Protein AF-A0A975QP06-F1 (afdb_monomer_lite)

pLDDT: mean 85.16, std 15.33, range [39.03, 98.44]

Sequence (186 aa):
MIDRRSIKNKTYEVEKDLKNLDDSSILLNFKEVLTKIYPNLIKVIAHAYDSWDNISENLFNELVYNTFAWKYGIQIDFKNIVVYESSNPSVSHFHIQCFPKKKLSKIYKFNEEKQINFDDYKNVVLIFDCFMDGINYLSSGISVDKAKNVNFDMVHVSLVDIIKDKVLDNFFMHYQDVDYQFVAVD

Structure (mmCIF, N/CA/C/O backbone):
data_AF-A0A975QP06-F1
#
_entry.id   AF-A0A975QP06-F1
#
loop_
_atom_site.group_PDB
_atom_site.id
_atom_site.type_symbol
_atom_site.label_atom_id
_atom_site.label_alt_id
_atom_site.label_comp_id
_atom_site.label_asym_id
_atom_site.label_entity_id
_atom_site.label_seq_id
_atom_site.pdbx_PDB_ins_code
_atom_site.Cartn_x
_atom_site.Cartn_y
_atom_site.Cartn_z
_atom_site.occupancy
_atom_site.B_iso_or_equiv
_atom_site.auth_seq_id
_atom_site.auth_comp_id
_atom_site.auth_asym_id
_atom_site.auth_atom_id
_atom_site.pdbx_PDB_model_num
ATOM 1 N N . MET A 1 1 ? -30.312 23.943 -22.177 1.00 43.25 1 MET A N 1
ATOM 2 C CA . MET A 1 1 ? -30.060 22.597 -21.625 1.00 43.25 1 MET A CA 1
ATOM 3 C C . MET A 1 1 ? -29.481 22.798 -20.236 1.00 43.25 1 MET A C 1
ATOM 5 O O . MET A 1 1 ? -28.363 23.275 -20.130 1.00 43.25 1 MET A O 1
ATOM 9 N N . ILE A 1 2 ? -30.288 22.609 -19.192 1.00 39.03 2 ILE A N 1
ATOM 10 C CA . ILE A 1 2 ? -29.835 22.777 -17.805 1.00 39.03 2 ILE A CA 1
ATOM 11 C C . ILE A 1 2 ? -29.043 21.516 -17.454 1.00 39.03 2 ILE A C 1
ATOM 13 O O . ILE A 1 2 ? -29.611 20.424 -17.479 1.00 39.03 2 ILE A O 1
ATOM 17 N N . ASP A 1 3 ? -27.741 21.669 -17.210 1.00 45.06 3 ASP A N 1
ATOM 18 C CA . ASP A 1 3 ? -26.859 20.595 -16.754 1.00 45.06 3 ASP A CA 1
ATOM 19 C C . ASP A 1 3 ? -27.373 20.086 -15.400 1.00 45.06 3 ASP A C 1
ATOM 21 O O . ASP A 1 3 ? -27.392 20.809 -14.405 1.00 45.06 3 ASP A O 1
ATOM 25 N N . ARG A 1 4 ? -27.871 18.846 -15.401 1.00 42.19 4 ARG A N 1
ATOM 26 C CA . ARG A 1 4 ? -28.343 18.123 -14.218 1.00 42.19 4 ARG A CA 1
ATOM 27 C C . ARG A 1 4 ? -27.243 17.254 -13.612 1.00 42.19 4 ARG A C 1
ATOM 29 O O . ARG A 1 4 ? -27.551 16.239 -12.992 1.00 42.19 4 ARG A O 1
ATOM 36 N N . ARG A 1 5 ? -25.973 17.655 -13.695 1.00 55.41 5 ARG A N 1
ATOM 37 C CA . ARG A 1 5 ? -24.986 17.289 -12.671 1.00 55.41 5 ARG A CA 1
ATOM 38 C C . ARG A 1 5 ? -25.359 18.016 -11.387 1.00 55.41 5 ARG A C 1
ATOM 40 O O . ARG A 1 5 ? -24.700 18.948 -10.942 1.00 55.41 5 ARG A O 1
ATOM 47 N N . SER A 1 6 ? -26.500 17.598 -10.842 1.00 45.81 6 SER A N 1
ATOM 48 C CA . SER A 1 6 ? -26.911 17.821 -9.476 1.00 45.81 6 SER A CA 1
ATOM 49 C C . SER A 1 6 ? -25.675 17.604 -8.635 1.00 45.81 6 SER A C 1
ATOM 51 O O . SER A 1 6 ? -25.152 16.490 -8.579 1.00 45.81 6 SER A O 1
ATOM 53 N N . ILE A 1 7 ? -25.199 18.701 -8.060 1.00 49.75 7 ILE A N 1
ATOM 54 C CA . ILE A 1 7 ? -24.304 18.723 -6.922 1.00 49.75 7 ILE A CA 1
ATOM 55 C C . ILE A 1 7 ? -24.952 17.764 -5.924 1.00 49.75 7 ILE A C 1
ATOM 57 O O . ILE A 1 7 ? -25.909 18.122 -5.239 1.00 49.75 7 ILE A O 1
ATOM 61 N N . LYS A 1 8 ? -24.536 16.491 -5.949 1.00 43.94 8 LYS A N 1
ATOM 62 C CA . LYS A 1 8 ? -24.884 15.548 -4.900 1.00 43.94 8 LYS A CA 1
ATOM 63 C C . LYS A 1 8 ? -24.276 16.192 -3.668 1.00 43.94 8 LYS A C 1
ATOM 65 O O . LYS A 1 8 ? -23.056 16.339 -3.597 1.00 43.94 8 LYS A O 1
ATOM 70 N N . ASN A 1 9 ? -25.122 16.645 -2.747 1.00 42.56 9 ASN A N 1
ATOM 71 C CA . ASN A 1 9 ? -24.695 16.880 -1.376 1.00 42.56 9 ASN A CA 1
ATOM 72 C C . ASN A 1 9 ? -23.868 15.643 -0.993 1.00 42.56 9 ASN A C 1
ATOM 74 O O . ASN A 1 9 ? -24.388 14.534 -1.097 1.00 42.56 9 ASN A O 1
ATOM 78 N N . LYS A 1 10 ? -22.563 15.826 -0.735 1.00 51.78 10 LYS A N 1
ATOM 79 C CA . LYS A 1 10 ? -21.533 14.769 -0.672 1.00 51.78 10 LYS A CA 1
ATOM 80 C C . LYS A 1 10 ? -21.676 13.869 0.565 1.00 51.78 10 LYS A C 1
ATOM 82 O O . LYS A 1 10 ? -20.735 13.655 1.312 1.00 51.78 10 LYS A O 1
ATOM 87 N N . THR A 1 11 ? -22.851 13.315 0.794 1.00 50.47 11 THR A N 1
ATOM 88 C CA . THR A 1 11 ? -22.967 12.016 1.444 1.00 50.47 11 THR A CA 1
ATOM 89 C C . THR A 1 11 ? -22.700 10.985 0.358 1.00 50.47 11 THR A C 1
ATOM 91 O O . THR A 1 11 ? -23.520 10.816 -0.547 1.00 50.47 11 THR A O 1
ATOM 94 N N . TYR A 1 12 ? -21.516 10.372 0.388 1.00 59.53 12 TYR A N 1
ATOM 95 C CA . TYR A 1 12 ? -21.205 9.220 -0.452 1.00 59.53 12 TYR A CA 1
ATOM 96 C C . TYR A 1 12 ? -22.188 8.109 -0.062 1.00 59.53 12 TYR A C 1
ATOM 98 O O . TYR A 1 12 ? -22.112 7.547 1.026 1.00 59.53 12 TYR A O 1
ATOM 106 N N . GLU A 1 13 ? -23.193 7.855 -0.899 1.00 64.12 13 GLU A N 1
ATOM 107 C CA . GLU A 1 13 ? -24.064 6.696 -0.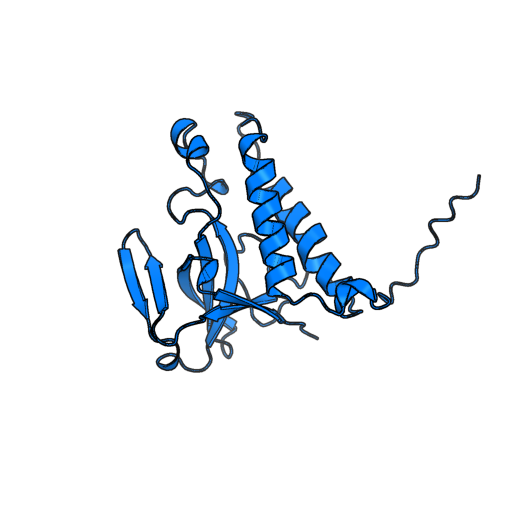712 1.00 64.12 13 GLU A CA 1
ATOM 108 C C . GLU A 1 13 ? -23.251 5.441 -1.018 1.00 64.12 13 GLU A C 1
ATOM 110 O O . GLU A 1 13 ? -22.597 5.383 -2.059 1.00 64.12 13 GLU A O 1
ATOM 115 N N . VAL A 1 14 ? -23.302 4.448 -0.125 1.00 75.81 14 VAL A N 1
ATOM 116 C CA . VAL A 1 14 ? -22.576 3.188 -0.316 1.00 75.81 14 VAL A CA 1
ATOM 117 C C . VAL A 1 14 ? -23.012 2.536 -1.624 1.00 75.81 14 VAL A C 1
ATOM 119 O O . VAL A 1 14 ? -24.174 2.140 -1.779 1.00 75.81 14 VAL A O 1
ATOM 122 N N . GLU A 1 15 ? -22.073 2.394 -2.556 1.00 77.25 15 GLU A N 1
ATOM 123 C CA . GLU A 1 15 ? -22.324 1.704 -3.814 1.00 77.25 15 GLU A CA 1
ATOM 124 C C . GLU A 1 15 ? -22.423 0.197 -3.553 1.00 77.25 15 GLU A C 1
ATOM 126 O O . GLU A 1 15 ? -21.494 -0.444 -3.057 1.00 77.25 15 GLU A O 1
ATOM 131 N N . LYS A 1 16 ? -23.593 -0.383 -3.850 1.00 75.19 16 LYS A N 1
ATOM 132 C CA . LYS A 1 16 ? -23.917 -1.772 -3.482 1.00 75.19 16 LYS A CA 1
ATOM 133 C C . LYS A 1 16 ? -22.947 -2.788 -4.082 1.00 75.19 16 LYS A C 1
ATOM 135 O O . LYS A 1 16 ? -22.660 -3.788 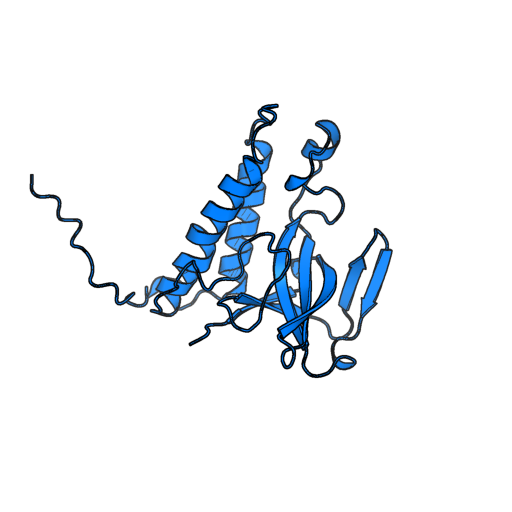-3.426 1.00 75.19 16 LYS A O 1
ATOM 140 N N . ASP A 1 17 ? -22.439 -2.508 -5.277 1.00 81.25 17 ASP A N 1
ATOM 141 C CA . ASP A 1 17 ? -21.530 -3.397 -5.998 1.00 81.25 17 ASP A CA 1
ATOM 142 C C . ASP A 1 17 ? -20.119 -3.389 -5.384 1.00 81.25 17 ASP A C 1
ATOM 144 O O . ASP A 1 17 ? -19.443 -4.416 -5.381 1.00 81.25 17 ASP A O 1
ATOM 148 N N . LEU A 1 18 ? -19.708 -2.277 -4.758 1.00 86.31 18 LEU A N 1
ATOM 149 C CA . LEU A 1 18 ? -18.410 -2.157 -4.084 1.00 86.31 18 LEU A CA 1
ATOM 150 C C . LEU A 1 18 ? -18.383 -2.818 -2.704 1.00 86.31 18 LEU A C 1
ATOM 152 O O . LEU A 1 18 ? -17.317 -3.189 -2.215 1.00 86.31 18 LEU A O 1
ATOM 156 N N . LYS A 1 19 ? -19.547 -2.999 -2.068 1.00 82.00 19 LYS A N 1
ATOM 157 C CA . LYS A 1 19 ? -19.649 -3.527 -0.698 1.00 82.00 19 LYS A CA 1
ATOM 158 C C . LYS A 1 19 ? -19.009 -4.911 -0.531 1.00 82.00 19 LYS A C 1
ATOM 160 O O . LYS A 1 19 ? -18.533 -5.232 0.555 1.00 82.00 19 LYS A O 1
ATOM 165 N N . ASN A 1 20 ? -19.017 -5.720 -1.589 1.00 85.75 20 ASN A N 1
ATOM 166 C CA . ASN A 1 20 ? -18.509 -7.093 -1.563 1.00 85.75 20 ASN A CA 1
ATOM 167 C C . ASN A 1 20 ? -17.055 -7.222 -2.040 1.00 85.75 20 ASN A C 1
ATOM 169 O O . ASN A 1 20 ? -16.500 -8.314 -1.954 1.00 85.75 20 ASN A O 1
ATOM 173 N N . LEU A 1 21 ? -16.447 -6.148 -2.552 1.00 92.44 21 LEU A N 1
ATOM 174 C CA . LEU A 1 21 ? -15.034 -6.155 -2.924 1.00 92.44 21 LEU A CA 1
ATOM 175 C C . LEU A 1 21 ? -14.188 -6.027 -1.664 1.00 92.44 21 LEU A C 1
ATOM 177 O O . LEU A 1 21 ? -14.439 -5.146 -0.845 1.00 92.44 21 LEU A O 1
ATOM 181 N N . ASP A 1 22 ? -13.177 -6.868 -1.495 1.00 94.94 22 ASP A N 1
ATOM 182 C CA . ASP A 1 22 ? -12.179 -6.672 -0.448 1.00 94.94 22 ASP A CA 1
ATOM 183 C C . ASP A 1 22 ? -11.210 -5.531 -0.819 1.00 94.94 22 ASP A C 1
ATOM 185 O O . ASP A 1 22 ? -11.060 -5.165 -1.988 1.00 94.94 22 ASP A O 1
ATOM 189 N N . ASP A 1 23 ? -10.570 -4.934 0.187 1.00 97.75 23 ASP A N 1
ATOM 190 C CA . ASP A 1 23 ? -9.672 -3.789 -0.022 1.00 97.75 23 ASP A CA 1
ATOM 191 C C . ASP A 1 23 ? -8.423 -4.159 -0.827 1.00 97.75 23 ASP A C 1
ATOM 193 O O . ASP A 1 23 ? -7.912 -3.334 -1.587 1.00 97.75 23 ASP A O 1
ATOM 197 N N . SER A 1 24 ? -7.968 -5.412 -0.716 1.00 98.06 24 SER A N 1
ATOM 198 C CA . SER A 1 24 ? -6.827 -5.897 -1.490 1.00 98.06 24 SER A CA 1
ATOM 199 C C . SER A 1 24 ? -7.169 -5.940 -2.971 1.00 98.06 24 SER A C 1
ATOM 201 O O . SER A 1 24 ? -6.388 -5.458 -3.780 1.00 98.06 24 SER A O 1
ATOM 203 N N . SER A 1 25 ? -8.353 -6.427 -3.341 1.00 97.12 25 SER A N 1
ATOM 204 C CA . SER A 1 25 ? -8.822 -6.439 -4.729 1.00 97.12 25 SER A CA 1
ATOM 205 C C . SER A 1 25 ? -8.893 -5.039 -5.341 1.00 97.12 25 SER A C 1
ATOM 207 O O . SER A 1 25 ? -8.523 -4.870 -6.503 1.00 97.12 25 SER A O 1
ATOM 209 N N . ILE A 1 26 ? -9.311 -4.023 -4.576 1.00 97.12 26 ILE A N 1
ATOM 210 C CA . ILE A 1 26 ? -9.326 -2.624 -5.041 1.00 97.12 26 ILE A CA 1
ATOM 211 C C . ILE A 1 26 ? -7.899 -2.150 -5.339 1.00 97.12 26 ILE A C 1
ATOM 213 O O . ILE A 1 26 ? -7.616 -1.651 -6.429 1.00 97.12 26 ILE A O 1
ATOM 217 N N . LEU A 1 27 ? -6.974 -2.361 -4.402 1.00 97.69 27 LEU A N 1
ATOM 218 C CA . LEU A 1 27 ? -5.591 -1.926 -4.569 1.00 97.69 27 LEU A CA 1
ATOM 219 C C . LEU A 1 27 ? -4.852 -2.705 -5.674 1.00 97.69 27 LEU A C 1
ATOM 221 O O . LEU A 1 27 ? -4.091 -2.132 -6.455 1.00 97.69 27 LEU A O 1
ATOM 225 N N . LEU A 1 28 ? -5.096 -4.010 -5.784 1.00 97.56 28 LEU A N 1
ATOM 226 C CA . LEU A 1 28 ? -4.507 -4.861 -6.818 1.00 97.56 28 LEU A CA 1
ATOM 227 C C . LEU A 1 28 ? -5.074 -4.556 -8.208 1.00 97.56 28 LEU A C 1
ATOM 229 O O . LEU A 1 28 ? -4.343 -4.662 -9.192 1.00 97.56 28 LEU A O 1
ATOM 233 N N . ASN A 1 29 ? -6.326 -4.100 -8.309 1.00 96.88 29 ASN A N 1
ATOM 234 C CA . ASN A 1 29 ? -6.856 -3.587 -9.569 1.00 96.88 29 ASN A CA 1
ATOM 235 C C . ASN A 1 29 ? -6.051 -2.373 -10.057 1.00 96.88 29 ASN A C 1
ATOM 237 O O . ASN A 1 29 ? -5.662 -2.325 -11.225 1.00 96.88 29 ASN A O 1
ATOM 241 N N . PHE A 1 30 ? -5.719 -1.442 -9.160 1.00 96.88 30 PHE A N 1
ATOM 242 C CA . PHE A 1 30 ? -4.843 -0.319 -9.489 1.00 96.88 30 PHE A CA 1
ATOM 243 C C . PHE A 1 30 ? -3.454 -0.788 -9.967 1.00 96.88 30 PHE A C 1
ATOM 245 O O . PHE A 1 30 ? -2.981 -0.320 -11.003 1.00 96.88 30 PHE A O 1
ATOM 252 N N . LYS A 1 31 ? -2.841 -1.788 -9.314 1.00 96.12 31 LYS A N 1
ATOM 253 C CA . LYS A 1 31 ? -1.578 -2.411 -9.773 1.00 96.12 31 LYS A CA 1
ATOM 254 C C . LYS A 1 31 ? -1.675 -2.968 -11.193 1.00 96.12 31 LYS A C 1
ATOM 256 O O . LYS A 1 31 ? -0.760 -2.794 -12.005 1.00 96.12 31 LYS A O 1
ATOM 261 N N . GLU A 1 32 ? -2.773 -3.650 -11.518 1.00 95.62 32 GLU A N 1
ATOM 262 C CA . GLU A 1 32 ? -3.012 -4.149 -12.875 1.00 95.62 32 GLU A CA 1
ATOM 263 C C . GLU A 1 32 ? -3.148 -3.015 -13.892 1.00 95.62 32 GLU A C 1
ATOM 265 O O . GLU A 1 32 ? -2.626 -3.130 -15.004 1.00 95.62 32 GLU A O 1
ATOM 270 N N . VAL A 1 33 ? -3.833 -1.928 -13.528 1.00 93.88 33 VAL A N 1
ATOM 271 C CA . VAL A 1 33 ? -3.952 -0.738 -14.377 1.00 93.88 33 VAL A CA 1
ATOM 272 C C . VAL A 1 33 ? -2.575 -0.128 -14.621 1.00 93.88 33 VAL A C 1
ATOM 274 O O . VAL A 1 33 ? -2.220 0.044 -15.786 1.00 93.88 33 VAL A O 1
ATOM 277 N N . LEU A 1 34 ? -1.764 0.096 -13.579 1.00 90.81 34 LEU A N 1
ATOM 278 C CA . LEU A 1 34 ? -0.385 0.585 -13.721 1.00 90.81 34 LEU A CA 1
ATOM 279 C C . LEU A 1 34 ? 0.432 -0.294 -14.677 1.00 90.81 34 LEU A C 1
ATOM 281 O O . LEU A 1 34 ? 1.052 0.202 -15.616 1.00 90.81 34 LEU A O 1
ATOM 285 N N . THR A 1 35 ? 0.359 -1.614 -14.498 1.00 90.75 35 THR A N 1
ATOM 286 C CA . THR A 1 35 ? 1.071 -2.585 -15.343 1.00 90.75 35 THR A CA 1
ATOM 287 C C . THR A 1 35 ? 0.638 -2.505 -16.813 1.00 90.75 35 THR A C 1
ATOM 289 O O . THR A 1 35 ? 1.463 -2.660 -17.710 1.00 90.75 35 THR A O 1
ATOM 292 N N . LYS A 1 36 ? -0.649 -2.249 -17.085 1.00 90.12 36 LYS A N 1
ATOM 293 C CA . LYS A 1 36 ? -1.197 -2.151 -18.450 1.00 90.12 36 LYS A CA 1
ATOM 294 C C . LYS A 1 36 ? -0.880 -0.815 -19.123 1.00 90.12 36 LYS A C 1
ATOM 296 O O . LYS A 1 36 ? -0.623 -0.788 -20.328 1.00 90.12 36 LYS A O 1
ATOM 301 N N . ILE A 1 37 ? -0.919 0.291 -18.381 1.00 86.81 37 ILE A N 1
ATOM 302 C CA . ILE A 1 37 ? -0.673 1.621 -18.954 1.00 86.81 37 ILE A CA 1
ATOM 303 C C . ILE A 1 37 ? 0.815 1.871 -19.173 1.00 86.81 37 ILE A C 1
ATOM 305 O O . ILE A 1 37 ? 1.175 2.458 -20.189 1.00 86.81 37 ILE A O 1
ATOM 309 N N . TYR A 1 38 ? 1.673 1.403 -18.262 1.00 84.25 38 TYR A N 1
ATOM 310 C CA . TYR A 1 38 ? 3.081 1.787 -18.218 1.00 84.25 38 TYR A CA 1
ATOM 311 C C . TYR A 1 38 ? 3.846 1.512 -19.526 1.00 84.25 38 TYR A C 1
ATOM 313 O O . TYR A 1 38 ? 4.508 2.429 -20.011 1.00 84.25 38 TYR A O 1
ATOM 321 N N . PRO A 1 39 ? 3.696 0.349 -20.198 1.00 80.56 39 PRO A N 1
ATOM 322 C CA . PRO A 1 39 ? 4.343 0.104 -21.491 1.00 80.56 39 PRO A CA 1
ATOM 323 C C . PRO A 1 39 ? 3.959 1.100 -22.598 1.00 80.56 39 PRO A C 1
ATOM 325 O O . PRO A 1 39 ? 4.702 1.261 -23.564 1.00 80.56 39 PRO A O 1
ATOM 328 N N . ASN A 1 40 ? 2.798 1.750 -22.474 1.00 77.31 40 ASN A N 1
ATOM 329 C CA . ASN A 1 40 ? 2.267 2.713 -23.440 1.00 77.31 40 ASN A CA 1
ATOM 330 C C . ASN A 1 40 ? 2.567 4.169 -23.063 1.00 77.31 40 ASN A C 1
ATOM 332 O O . ASN A 1 40 ? 2.314 5.073 -23.863 1.00 77.31 40 ASN A O 1
ATOM 336 N N . LEU A 1 41 ? 3.108 4.413 -21.868 1.00 70.94 41 LEU A N 1
ATOM 337 C CA . LEU A 1 41 ? 3.613 5.722 -21.486 1.00 70.94 41 LEU A CA 1
ATOM 338 C C . LEU A 1 41 ? 4.918 5.942 -22.257 1.00 70.94 41 LEU A C 1
ATOM 340 O O . LEU A 1 41 ? 6.006 5.573 -21.818 1.00 70.94 41 LEU A O 1
ATOM 344 N N . ILE A 1 42 ? 4.798 6.498 -23.469 1.00 56.94 42 ILE A N 1
ATOM 345 C CA . ILE A 1 42 ? 5.946 6.940 -24.262 1.00 56.94 42 ILE A CA 1
ATOM 346 C C . ILE A 1 42 ? 6.748 7.863 -23.356 1.00 56.94 42 ILE A C 1
ATOM 348 O O . ILE A 1 42 ? 6.249 8.914 -22.958 1.00 56.94 42 ILE A O 1
ATOM 352 N N . LYS A 1 43 ? 7.979 7.465 -23.024 1.00 56.47 43 LYS A N 1
ATOM 353 C CA . LYS A 1 43 ? 8.891 8.292 -22.241 1.00 56.47 43 LYS A CA 1
ATOM 354 C C . LYS A 1 43 ? 9.156 9.577 -23.016 1.00 56.47 43 LYS A C 1
ATOM 356 O O . LYS A 1 43 ? 10.052 9.632 -23.860 1.00 56.47 43 LYS A O 1
ATOM 361 N N . VAL A 1 44 ? 8.369 10.612 -22.752 1.00 51.31 44 VAL A N 1
ATOM 362 C CA . VAL A 1 44 ? 8.683 11.956 -23.207 1.00 51.31 44 VAL A CA 1
ATOM 363 C C . VAL A 1 44 ? 9.927 12.338 -22.421 1.00 51.31 44 VAL A C 1
ATOM 365 O O . VAL A 1 44 ? 9.872 12.518 -21.209 1.00 51.31 44 VAL A O 1
ATOM 368 N N . ILE A 1 45 ? 11.077 12.401 -23.095 1.00 53.28 45 ILE A N 1
ATOM 369 C CA . ILE A 1 45 ? 12.312 12.960 -22.533 1.00 53.28 45 ILE A CA 1
ATOM 370 C C . ILE A 1 45 ? 12.121 14.483 -22.466 1.00 53.28 45 ILE A C 1
ATOM 372 O O . ILE A 1 45 ? 12.773 15.250 -23.165 1.00 53.28 45 ILE A O 1
ATOM 376 N N . ALA A 1 46 ? 11.141 14.928 -21.689 1.00 45.25 46 ALA A N 1
ATOM 377 C CA . ALA A 1 46 ? 11.008 16.305 -21.280 1.00 45.25 46 ALA A CA 1
ATOM 378 C C . ALA A 1 46 ? 11.562 16.348 -19.864 1.00 45.25 46 ALA A C 1
ATOM 380 O O . ALA A 1 46 ? 11.079 15.639 -18.991 1.00 45.25 46 ALA A O 1
ATOM 381 N N . HIS A 1 47 ? 12.593 17.157 -19.644 1.00 46.56 47 HIS A N 1
ATOM 382 C CA . HIS A 1 47 ? 13.191 17.447 -18.337 1.00 46.56 47 HIS A CA 1
ATOM 383 C C . HIS A 1 47 ? 12.227 18.213 -17.399 1.00 46.56 47 HIS A C 1
ATOM 385 O O . HIS A 1 47 ? 12.633 19.132 -16.694 1.00 46.56 47 HIS A O 1
ATOM 391 N N . ALA A 1 48 ? 10.937 17.894 -17.448 1.00 39.19 48 ALA A N 1
ATOM 392 C CA . ALA A 1 48 ? 9.873 18.458 -16.643 1.00 39.19 48 ALA A CA 1
ATOM 393 C C . ALA A 1 48 ? 9.408 17.396 -15.638 1.00 39.19 48 ALA A C 1
ATOM 395 O O . ALA A 1 48 ? 9.557 16.207 -15.911 1.00 39.19 48 ALA A O 1
ATOM 396 N N . TYR A 1 49 ? 8.891 17.856 -14.493 1.00 48.53 49 TYR A N 1
ATOM 397 C CA . TYR A 1 49 ? 8.281 17.071 -13.410 1.00 48.53 49 TYR A CA 1
ATOM 398 C C . TYR A 1 49 ? 7.701 15.736 -13.874 1.00 48.53 49 TYR A C 1
ATOM 400 O O . TYR A 1 49 ? 6.998 15.701 -14.890 1.00 48.53 49 TYR A O 1
ATOM 408 N N . ASP A 1 50 ? 8.017 14.666 -13.139 1.00 63.62 50 ASP A N 1
ATOM 409 C CA . ASP A 1 50 ? 7.797 13.307 -13.607 1.00 63.62 50 ASP A CA 1
ATOM 410 C C . ASP A 1 50 ? 6.329 13.112 -14.007 1.00 63.62 50 ASP A C 1
ATOM 412 O O . ASP A 1 50 ? 5.392 13.192 -13.210 1.00 63.62 50 ASP A O 1
ATOM 416 N N . SER A 1 51 ? 6.112 12.949 -15.313 1.00 71.38 51 SER A N 1
ATOM 417 C CA . SER A 1 51 ? 4.777 12.704 -15.855 1.00 71.38 51 SER A CA 1
ATOM 418 C C . SER A 1 51 ? 4.223 11.385 -15.324 1.00 71.38 51 SER A C 1
ATOM 420 O O . SER A 1 51 ? 3.007 11.219 -15.303 1.00 71.38 51 SER A O 1
ATOM 422 N N . TRP A 1 52 ? 5.099 10.480 -14.871 1.00 78.19 52 TRP A N 1
ATOM 423 C CA . TRP A 1 52 ? 4.711 9.314 -14.101 1.00 78.19 52 TRP A CA 1
ATOM 424 C C . TRP A 1 52 ? 4.000 9.710 -12.811 1.00 78.19 52 TRP A C 1
ATOM 426 O O . TRP A 1 52 ? 2.840 9.341 -12.687 1.00 78.19 52 TRP A O 1
ATOM 436 N N . ASP A 1 53 ? 4.629 10.493 -11.928 1.00 78.94 53 ASP A N 1
ATOM 437 C CA . ASP A 1 53 ? 4.073 10.878 -10.619 1.00 78.94 53 ASP A CA 1
ATOM 438 C C . ASP A 1 53 ? 2.670 11.471 -10.765 1.00 78.94 53 ASP A C 1
ATOM 440 O O . ASP A 1 53 ? 1.717 11.035 -10.126 1.00 78.94 53 ASP A O 1
ATOM 444 N N . ASN A 1 54 ? 2.501 12.399 -11.713 1.00 81.19 54 ASN A N 1
ATOM 445 C CA . ASN A 1 54 ? 1.194 13.001 -11.971 1.00 81.19 54 ASN A CA 1
ATOM 446 C C . ASN A 1 54 ? 0.149 11.974 -12.435 1.00 81.19 54 ASN A C 1
ATOM 448 O O . ASN A 1 54 ? -1.026 12.089 -12.095 1.00 81.19 54 ASN A O 1
ATOM 452 N N . ILE A 1 55 ? 0.529 11.002 -13.265 1.00 85.81 55 ILE A N 1
ATOM 453 C CA . ILE A 1 55 ? -0.400 9.987 -13.774 1.00 85.81 55 ILE A CA 1
ATOM 454 C C . ILE A 1 55 ? -0.709 8.956 -12.686 1.00 85.81 55 ILE A C 1
ATOM 456 O O . ILE A 1 55 ? -1.877 8.630 -12.479 1.00 85.81 55 ILE A O 1
ATOM 460 N N . SER A 1 56 ? 0.312 8.447 -12.000 1.00 87.88 56 SER A N 1
ATOM 461 C CA . SER A 1 56 ? 0.192 7.406 -10.983 1.00 87.88 56 SER A CA 1
ATOM 462 C C . SER A 1 56 ? -0.581 7.908 -9.766 1.00 87.88 56 SER A C 1
ATOM 464 O O . SER A 1 56 ? -1.520 7.234 -9.347 1.00 87.88 56 SER A O 1
ATOM 466 N N . GLU A 1 57 ? -0.292 9.114 -9.272 1.00 90.38 57 GLU A N 1
ATOM 467 C CA . GLU A 1 57 ? -0.993 9.715 -8.134 1.00 90.38 57 GLU A CA 1
ATOM 468 C C . GLU A 1 57 ? -2.468 9.993 -8.460 1.00 90.38 57 GLU A C 1
ATOM 470 O O . GLU A 1 57 ? -3.359 9.630 -7.689 1.00 90.38 57 GLU A O 1
ATOM 475 N N . ASN A 1 58 ? -2.762 10.567 -9.634 1.00 90.56 58 ASN A N 1
ATOM 476 C CA . ASN A 1 58 ? -4.150 10.804 -10.046 1.00 90.56 58 ASN A CA 1
ATOM 477 C C . ASN A 1 58 ? -4.928 9.493 -10.198 1.00 90.56 58 ASN A C 1
ATOM 479 O O . ASN A 1 58 ? -6.063 9.389 -9.733 1.00 90.56 58 ASN A O 1
ATOM 483 N N . LEU A 1 59 ? -4.326 8.473 -10.816 1.00 93.38 59 LEU A N 1
ATOM 484 C CA . LEU A 1 59 ? -4.953 7.158 -10.928 1.00 93.38 59 LEU A CA 1
ATOM 485 C C . LEU A 1 59 ? -5.153 6.505 -9.562 1.00 93.38 59 LEU A C 1
ATOM 487 O O . LEU A 1 59 ? -6.172 5.853 -9.360 1.00 93.38 59 LEU A O 1
ATOM 491 N N . PHE A 1 60 ? -4.222 6.685 -8.627 1.00 95.88 60 PHE A N 1
ATOM 492 C CA . PHE A 1 60 ? -4.358 6.168 -7.272 1.00 95.88 60 PHE A CA 1
ATOM 493 C C . PHE A 1 60 ? -5.536 6.827 -6.548 1.00 95.88 60 PHE A C 1
ATOM 495 O O . PHE A 1 60 ? -6.403 6.136 -6.014 1.00 95.88 60 PHE A O 1
ATOM 502 N N . ASN A 1 61 ? -5.643 8.154 -6.609 1.00 94.38 61 ASN A N 1
ATOM 503 C CA . ASN A 1 61 ? -6.760 8.884 -6.010 1.00 94.38 61 ASN A CA 1
ATOM 504 C C . ASN A 1 61 ? -8.114 8.455 -6.598 1.00 94.38 61 ASN A C 1
ATOM 506 O O . ASN A 1 61 ? -9.065 8.220 -5.850 1.00 94.38 61 ASN A O 1
ATOM 510 N N . GLU A 1 62 ? -8.196 8.297 -7.920 1.00 93.19 62 GLU A N 1
ATOM 511 C CA . GLU A 1 62 ? -9.440 7.937 -8.607 1.00 93.19 62 GLU A CA 1
ATOM 512 C C . GLU A 1 62 ? -9.828 6.460 -8.458 1.00 93.19 62 GLU A C 1
ATOM 514 O O . GLU A 1 62 ? -11.001 6.150 -8.262 1.00 93.19 62 GLU A O 1
ATOM 519 N N . LEU A 1 63 ? -8.871 5.534 -8.539 1.00 95.38 63 LEU A N 1
ATOM 520 C CA . LEU A 1 63 ? -9.161 4.096 -8.527 1.00 95.38 63 LEU A CA 1
ATOM 521 C C . LEU A 1 63 ? -9.135 3.489 -7.126 1.00 95.38 63 LEU A C 1
ATOM 523 O O . LEU A 1 63 ? -9.763 2.452 -6.911 1.00 95.38 63 LEU A O 1
ATOM 527 N N . VAL A 1 64 ? -8.442 4.117 -6.174 1.00 96.88 64 VAL A N 1
ATOM 528 C CA . VAL A 1 64 ? -8.266 3.583 -4.820 1.00 96.88 64 VAL A CA 1
ATOM 529 C C . VAL A 1 64 ? -9.045 4.413 -3.807 1.00 96.88 64 VAL A C 1
ATOM 531 O O . VAL A 1 64 ? -10.044 3.927 -3.276 1.00 96.88 64 VAL A O 1
ATOM 534 N N . TYR A 1 65 ? -8.664 5.671 -3.566 1.00 95.94 65 TYR A N 1
ATOM 535 C CA . TYR A 1 65 ? -9.323 6.476 -2.529 1.00 95.94 65 TYR A CA 1
ATOM 536 C C . TYR A 1 65 ? -10.785 6.786 -2.853 1.00 95.94 65 TYR A C 1
ATOM 538 O O . TYR A 1 65 ? -11.643 6.578 -1.997 1.00 95.94 65 TYR A O 1
ATOM 546 N N . ASN A 1 66 ? -11.114 7.204 -4.077 1.00 93.69 66 ASN A N 1
ATOM 547 C CA . ASN A 1 66 ? -12.513 7.414 -4.461 1.00 93.69 66 ASN A CA 1
ATOM 548 C C . ASN A 1 66 ? -13.324 6.116 -4.348 1.00 93.69 66 ASN A C 1
ATOM 550 O O . ASN A 1 66 ? -14.434 6.137 -3.818 1.00 93.69 66 ASN A O 1
ATOM 554 N N . THR A 1 67 ? -12.765 4.974 -4.755 1.00 94.81 67 THR A N 1
ATOM 555 C CA . THR A 1 67 ? -13.421 3.669 -4.580 1.00 94.81 67 THR A CA 1
ATOM 556 C C . THR A 1 67 ? -13.671 3.358 -3.103 1.00 94.81 67 THR A C 1
ATOM 558 O O . THR A 1 67 ? -14.770 2.928 -2.757 1.00 94.81 67 THR A O 1
ATOM 561 N N . PHE A 1 68 ? -12.719 3.631 -2.205 1.00 95.38 68 PHE A N 1
ATOM 562 C CA . PHE A 1 68 ? -12.936 3.487 -0.761 1.00 95.38 68 PHE A CA 1
ATOM 563 C C . PHE A 1 68 ? -13.989 4.457 -0.220 1.00 95.38 68 PHE A C 1
ATOM 565 O O . PHE A 1 68 ? -14.841 4.041 0.565 1.00 95.38 68 PHE A O 1
ATOM 572 N N . ALA A 1 69 ? -13.996 5.712 -0.674 1.00 93.25 69 ALA A N 1
ATOM 573 C CA . ALA A 1 69 ? -15.013 6.694 -0.304 1.00 93.25 69 ALA A CA 1
ATOM 574 C C . ALA A 1 69 ? -16.426 6.192 -0.649 1.00 93.25 69 ALA A C 1
ATOM 576 O O . ALA A 1 69 ? -17.317 6.214 0.201 1.00 93.25 69 ALA A O 1
ATOM 577 N N . TRP A 1 70 ? -16.619 5.654 -1.859 1.00 92.12 70 TRP A N 1
ATOM 578 C CA . TRP A 1 70 ? -17.894 5.072 -2.296 1.00 92.12 70 TRP A CA 1
ATOM 579 C C . TRP A 1 70 ? -18.223 3.744 -1.614 1.00 92.12 70 TRP A C 1
ATOM 581 O O . TRP A 1 70 ? -19.380 3.503 -1.275 1.00 92.12 70 TRP A O 1
ATOM 591 N N . LYS A 1 71 ? -17.230 2.883 -1.380 1.00 92.88 71 LYS A N 1
ATOM 592 C CA . LYS A 1 71 ? -17.420 1.598 -0.697 1.00 92.88 71 LYS A CA 1
ATOM 593 C C . LYS A 1 71 ? -17.872 1.787 0.750 1.00 92.88 71 LYS A C 1
ATOM 595 O O . LYS A 1 71 ? -18.769 1.082 1.210 1.00 92.88 71 LYS A O 1
ATOM 600 N N . TYR A 1 72 ? -17.247 2.715 1.467 1.00 92.00 72 TYR A N 1
ATOM 601 C CA . TYR A 1 72 ? -17.483 2.927 2.896 1.00 92.00 72 TYR A CA 1
ATOM 602 C C . TYR A 1 72 ? -18.468 4.061 3.192 1.00 92.00 72 TYR A C 1
ATOM 604 O O . TYR A 1 72 ? -18.903 4.207 4.331 1.00 92.00 72 TYR A O 1
ATOM 612 N N . GLY A 1 73 ? -18.863 4.834 2.179 1.00 89.62 73 GLY A N 1
ATOM 613 C CA . GLY A 1 73 ? -19.773 5.965 2.337 1.00 89.62 73 GLY A CA 1
ATOM 614 C C . GLY A 1 73 ? -19.167 7.113 3.145 1.00 89.62 73 GLY A C 1
ATOM 615 O O . GLY A 1 73 ? -19.883 7.816 3.858 1.00 89.62 73 GLY A O 1
ATOM 616 N N . ILE A 1 74 ? -17.847 7.290 3.060 1.00 90.12 74 ILE A N 1
ATOM 617 C CA . ILE A 1 74 ? -17.100 8.305 3.809 1.00 90.12 74 ILE A CA 1
ATOM 618 C C . ILE A 1 74 ? -16.631 9.425 2.888 1.00 90.12 74 ILE A C 1
ATOM 620 O O . ILE A 1 74 ? -16.349 9.210 1.711 1.00 90.12 74 ILE A O 1
ATOM 624 N N . GLN A 1 75 ? -16.500 10.629 3.437 1.00 89.62 75 GLN A N 1
ATOM 625 C CA . GLN A 1 75 ? -15.844 11.720 2.737 1.00 89.62 75 GLN A CA 1
ATOM 626 C C . GLN A 1 75 ? -14.345 11.690 3.025 1.00 89.62 75 GLN A C 1
ATOM 628 O O . GLN A 1 75 ? -13.928 11.934 4.150 1.00 89.62 75 GLN A O 1
ATOM 633 N N . ILE A 1 76 ? -13.545 11.451 1.988 1.00 89.06 76 ILE A N 1
ATOM 634 C CA . ILE A 1 76 ? -12.089 11.571 2.067 1.00 89.06 76 ILE A CA 1
ATOM 635 C C . ILE A 1 76 ? -11.698 13.015 1.738 1.00 89.06 76 ILE A C 1
ATOM 637 O O . ILE A 1 76 ? -12.058 13.542 0.680 1.00 89.06 76 ILE A O 1
ATOM 641 N N . ASP A 1 77 ? -10.986 13.668 2.657 1.00 88.69 77 ASP A N 1
ATOM 642 C CA . ASP A 1 77 ? -10.259 14.904 2.366 1.00 88.69 77 ASP A CA 1
ATOM 643 C C . ASP A 1 77 ? -8.881 14.527 1.820 1.00 88.69 77 ASP A C 1
ATOM 645 O O . ASP A 1 77 ? -8.069 13.942 2.531 1.00 88.69 77 ASP A O 1
ATOM 649 N N . PHE A 1 78 ? -8.605 14.873 0.562 1.00 84.00 78 PHE A N 1
ATOM 650 C CA . PHE A 1 78 ? -7.322 14.594 -0.089 1.00 84.00 78 PHE A CA 1
ATOM 651 C C . PHE A 1 78 ? -6.137 15.354 0.529 1.00 84.00 78 PHE A C 1
ATOM 653 O O . PHE A 1 78 ? -4.992 15.076 0.196 1.00 84.00 78 PHE A O 1
ATOM 660 N N . LYS A 1 79 ? -6.376 16.301 1.443 1.00 88.00 79 LYS A N 1
ATOM 661 C CA . LYS A 1 79 ? -5.307 16.859 2.286 1.00 88.00 79 LYS A CA 1
ATOM 662 C C . LYS A 1 79 ? -4.910 15.931 3.426 1.00 88.00 79 LYS A C 1
ATOM 664 O O . LYS A 1 79 ? -3.819 16.086 3.962 1.00 88.00 79 LYS A O 1
ATOM 669 N N . ASN A 1 80 ? -5.789 14.995 3.777 1.00 91.00 80 ASN A N 1
ATOM 670 C CA . ASN A 1 80 ? -5.637 14.114 4.919 1.00 91.00 80 ASN A CA 1
ATOM 671 C C . ASN A 1 80 ? -5.330 12.659 4.517 1.00 91.00 80 ASN A C 1
ATOM 673 O O . ASN A 1 80 ? -5.635 11.750 5.279 1.00 91.00 80 ASN A O 1
ATOM 677 N N . ILE A 1 81 ? -4.752 12.412 3.339 1.00 94.94 81 ILE A N 1
ATOM 678 C CA . ILE A 1 81 ? -4.392 11.063 2.869 1.00 94.94 81 ILE A CA 1
ATOM 679 C C . ILE A 1 81 ? -2.878 10.839 2.898 1.00 94.94 81 ILE A C 1
ATOM 681 O O . ILE A 1 81 ? -2.092 11.773 2.750 1.00 94.94 81 ILE A O 1
ATOM 685 N N . VAL A 1 82 ? -2.462 9.579 3.003 1.00 95.94 82 VAL A N 1
ATOM 686 C CA . VAL A 1 82 ? -1.129 9.158 2.571 1.00 95.94 82 VAL A CA 1
ATOM 687 C C . VAL A 1 82 ? -1.138 9.090 1.046 1.00 95.94 82 VAL A C 1
ATOM 689 O O . VAL A 1 82 ? -1.818 8.250 0.454 1.00 95.94 82 VAL A O 1
ATOM 692 N N . VAL A 1 83 ? -0.421 10.011 0.408 1.00 93.31 83 VAL A N 1
ATOM 693 C CA . VAL A 1 83 ? -0.286 10.051 -1.053 1.00 93.31 83 VAL A CA 1
ATOM 694 C C . VAL A 1 83 ? 0.544 8.874 -1.571 1.00 93.31 83 VAL A C 1
ATOM 696 O O . VAL A 1 83 ? 1.321 8.277 -0.827 1.00 93.31 83 VAL A O 1
ATOM 699 N N . TYR A 1 84 ? 0.367 8.544 -2.848 1.00 93.19 84 TYR A N 1
ATOM 700 C CA . TYR A 1 84 ? 1.177 7.539 -3.534 1.00 93.19 84 TYR A CA 1
ATOM 701 C C . TYR A 1 84 ? 2.639 8.009 -3.626 1.00 93.19 84 TYR A C 1
ATOM 703 O O . TYR A 1 84 ? 2.868 9.165 -3.972 1.00 93.19 84 TYR A O 1
ATOM 711 N N . GLU A 1 85 ? 3.609 7.137 -3.327 1.00 90.19 85 GLU A N 1
ATOM 712 C CA . GLU A 1 85 ? 5.041 7.503 -3.234 1.00 90.19 85 GLU A CA 1
ATOM 713 C C . GLU A 1 85 ? 5.338 8.560 -2.135 1.00 90.19 85 GLU A C 1
ATOM 715 O O . GLU A 1 85 ? 6.230 9.405 -2.258 1.00 90.19 85 GLU A O 1
ATOM 720 N N . SER A 1 86 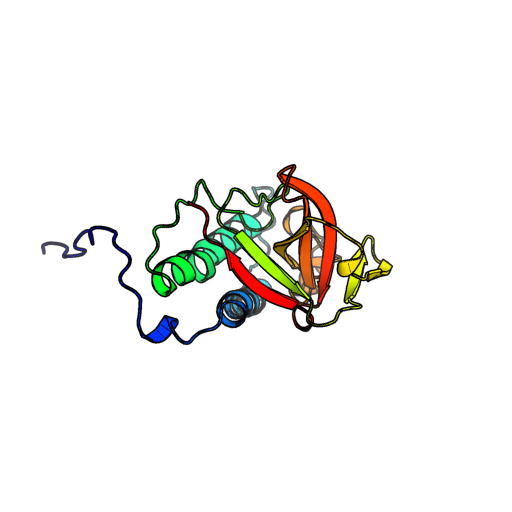? 4.598 8.517 -1.021 1.00 86.88 86 SER A N 1
ATOM 721 C CA . SER A 1 86 ? 4.824 9.365 0.149 1.00 86.88 86 SER A CA 1
ATOM 722 C C . SER A 1 86 ? 6.132 9.030 0.862 1.00 86.88 86 SER A C 1
ATOM 724 O O . SER A 1 86 ? 6.326 7.956 1.428 1.00 86.88 86 SER A O 1
ATOM 726 N N . SER A 1 87 ? 7.003 10.031 0.987 1.00 81.38 87 SER A N 1
ATOM 727 C CA . SER A 1 87 ? 8.247 9.905 1.752 1.00 81.38 87 SER A CA 1
ATOM 728 C C . SER A 1 87 ? 8.052 9.836 3.274 1.00 81.38 87 SER A C 1
ATOM 730 O O . SER A 1 87 ? 9.002 9.538 3.998 1.00 81.38 87 SER A O 1
ATOM 732 N N . ASN A 1 88 ? 6.870 10.196 3.782 1.00 89.38 88 ASN A N 1
ATOM 733 C CA . ASN A 1 88 ? 6.596 10.254 5.220 1.00 89.38 88 ASN A CA 1
ATOM 734 C C . ASN A 1 88 ? 5.125 9.909 5.519 1.00 89.38 88 ASN A C 1
ATOM 736 O O . ASN A 1 88 ? 4.355 10.793 5.907 1.00 89.38 88 ASN A O 1
ATOM 740 N N . PRO A 1 89 ? 4.714 8.647 5.302 1.00 94.44 89 PRO A N 1
ATOM 741 C CA . PRO A 1 89 ? 3.371 8.197 5.632 1.00 94.44 89 PRO A CA 1
ATOM 742 C C . PRO A 1 89 ? 3.115 8.301 7.137 1.00 94.44 89 PRO A C 1
ATOM 744 O O . PRO A 1 89 ? 4.026 8.149 7.952 1.00 94.44 89 PRO A O 1
ATOM 747 N N . SER A 1 90 ? 1.858 8.548 7.497 1.00 94.69 90 SER A N 1
ATOM 748 C CA . SER A 1 90 ? 1.442 8.803 8.874 1.00 94.69 90 SER A CA 1
ATOM 749 C C . SER A 1 90 ? 0.133 8.080 9.177 1.00 94.69 90 SER A C 1
ATOM 751 O O . SER A 1 90 ? -0.764 8.016 8.336 1.00 94.69 90 SER A O 1
ATOM 753 N N . VAL A 1 91 ? 0.026 7.547 10.395 1.00 95.19 91 VAL A N 1
ATOM 754 C CA . VAL A 1 91 ? -1.181 6.860 10.885 1.00 95.19 91 VAL A CA 1
ATOM 755 C C . VAL A 1 91 ? -2.319 7.826 11.211 1.00 95.19 91 VAL A C 1
ATOM 757 O O . VAL A 1 91 ? -3.454 7.390 11.372 1.00 95.19 91 VAL A O 1
ATOM 760 N N . SER A 1 92 ? -2.019 9.125 11.287 1.00 94.69 92 SER A N 1
ATOM 761 C CA . SER A 1 92 ? -2.989 10.205 11.509 1.00 94.69 92 SER A CA 1
ATOM 762 C C . SER A 1 92 ? -3.728 10.621 10.230 1.00 94.69 92 SER A C 1
ATOM 764 O O . SER A 1 92 ? -4.573 11.509 10.269 1.00 94.69 92 SER A O 1
ATOM 766 N N . HIS A 1 93 ? -3.398 10.002 9.097 1.00 95.44 93 HIS A N 1
ATOM 767 C CA . HIS A 1 93 ? -3.985 10.258 7.786 1.00 95.44 93 HIS A CA 1
ATOM 768 C C . HIS A 1 93 ? -4.747 9.024 7.294 1.00 95.44 93 HIS A C 1
ATOM 770 O O . HIS A 1 93 ? -4.458 7.905 7.712 1.00 95.44 93 HIS A O 1
ATOM 776 N N . PHE A 1 94 ? -5.695 9.203 6.374 1.00 96.50 94 PHE A N 1
ATOM 777 C CA . PHE A 1 94 ? -6.299 8.103 5.627 1.00 96.50 94 PHE A CA 1
ATOM 778 C C . PHE A 1 94 ? -5.184 7.335 4.922 1.00 96.50 94 PHE A C 1
ATOM 780 O O . PHE A 1 94 ? -4.405 7.922 4.172 1.00 96.50 94 PHE A O 1
ATOM 787 N N . HIS A 1 95 ? -5.081 6.036 5.173 1.00 97.31 95 HIS A N 1
ATOM 788 C CA . HIS A 1 95 ? -3.972 5.240 4.661 1.00 97.31 95 HIS A CA 1
ATOM 789 C C . HIS A 1 95 ? -4.398 3.807 4.383 1.00 97.31 95 HIS A C 1
ATOM 791 O O . HIS A 1 95 ? -5.495 3.373 4.735 1.00 97.31 95 HIS A O 1
ATOM 797 N N . ILE A 1 96 ? -3.510 3.060 3.738 1.00 98.44 96 ILE A N 1
ATOM 798 C CA . ILE A 1 96 ? -3.695 1.637 3.489 1.00 98.44 96 ILE A CA 1
ATOM 799 C C . ILE A 1 96 ? -2.660 0.890 4.318 1.00 98.44 96 ILE A C 1
ATOM 801 O O . ILE A 1 96 ? -1.458 1.101 4.161 1.00 98.44 96 ILE A O 1
ATOM 805 N N . GLN A 1 97 ? -3.126 0.033 5.218 1.00 98.25 97 GLN A N 1
ATOM 806 C CA . GLN A 1 97 ? -2.267 -0.846 5.996 1.00 98.25 97 GLN A CA 1
ATOM 807 C C . GLN A 1 97 ? -1.969 -2.132 5.234 1.00 98.25 97 GLN A C 1
ATOM 809 O O . GLN A 1 97 ? -2.834 -2.690 4.560 1.00 98.25 97 GLN A O 1
ATOM 814 N N . CYS A 1 98 ? -0.736 -2.603 5.381 1.00 98.06 98 CYS A N 1
ATOM 815 C CA . CYS A 1 98 ? -0.238 -3.853 4.832 1.00 98.06 98 CYS A CA 1
ATOM 816 C C . CYS A 1 98 ? -0.222 -4.934 5.918 1.00 98.06 98 CYS A C 1
ATOM 818 O O . CYS A 1 98 ? 0.338 -4.749 6.998 1.00 98.06 98 CYS A O 1
ATOM 820 N N . PHE A 1 99 ? -0.762 -6.103 5.600 1.00 96.94 99 PHE A N 1
ATOM 821 C CA . PHE A 1 99 ? -0.795 -7.275 6.463 1.00 96.94 99 PHE A CA 1
ATOM 822 C C . PHE A 1 99 ? -0.027 -8.407 5.791 1.00 96.94 99 PHE A C 1
ATOM 824 O O . PHE A 1 99 ? -0.490 -8.975 4.802 1.00 96.94 99 PHE A O 1
ATOM 831 N N . PRO A 1 100 ? 1.166 -8.754 6.287 1.00 95.81 100 PRO A N 1
ATOM 832 C CA . PRO A 1 100 ? 1.910 -9.870 5.741 1.00 95.81 100 PRO A CA 1
ATOM 833 C C . PRO A 1 100 ? 1.153 -11.184 5.941 1.00 95.81 100 PRO A C 1
ATOM 835 O O . PRO A 1 100 ? 0.754 -11.522 7.054 1.00 95.81 100 PRO A O 1
ATOM 838 N N . LYS A 1 101 ? 1.016 -11.980 4.877 1.00 94.81 101 LYS A N 1
ATOM 839 C CA . LYS A 1 101 ? 0.307 -13.275 4.914 1.00 94.81 101 LYS A CA 1
ATOM 840 C C . LYS A 1 101 ? 1.027 -14.342 5.730 1.00 94.81 101 LYS A C 1
ATOM 842 O O . LYS A 1 101 ? 0.453 -15.376 6.069 1.00 94.81 101 LYS A O 1
ATOM 847 N N . LYS A 1 102 ? 2.317 -14.133 5.995 1.00 92.56 102 LYS A N 1
ATOM 848 C CA . LYS A 1 102 ? 3.187 -15.061 6.717 1.00 92.56 102 LYS A CA 1
ATOM 849 C C . LYS A 1 102 ? 3.834 -14.339 7.887 1.00 92.56 102 LYS A C 1
ATOM 851 O O . LYS A 1 102 ? 4.383 -13.254 7.728 1.00 92.56 102 LYS A O 1
ATOM 856 N N . LYS A 1 103 ? 3.860 -15.008 9.040 1.00 86.12 103 LYS A N 1
ATOM 857 C CA . LYS A 1 103 ? 4.536 -14.520 10.250 1.00 86.12 103 LYS A CA 1
ATOM 858 C C . LYS A 1 103 ? 6.009 -14.182 9.998 1.00 86.12 103 LYS A C 1
ATOM 860 O O . LYS A 1 103 ? 6.470 -13.104 10.351 1.00 86.12 103 LYS A O 1
ATOM 865 N N . LEU A 1 104 ? 6.728 -15.099 9.349 1.00 91.25 104 LEU A N 1
ATOM 866 C CA . LEU A 1 104 ? 8.084 -14.862 8.869 1.00 91.25 104 LEU A CA 1
ATOM 867 C C . LEU A 1 104 ? 8.005 -14.379 7.421 1.00 91.25 104 LEU A C 1
ATOM 869 O O . LEU A 1 104 ? 7.733 -15.158 6.504 1.00 91.25 104 LEU A O 1
ATOM 873 N N . SER A 1 105 ? 8.193 -13.081 7.239 1.00 91.31 105 SER A N 1
ATOM 874 C CA . SER A 1 105 ? 8.021 -12.404 5.962 1.00 91.31 105 SER A CA 1
ATOM 875 C C . SER A 1 105 ? 9.349 -12.177 5.268 1.00 91.31 105 SER A C 1
ATOM 877 O O . SER A 1 105 ? 10.326 -11.771 5.896 1.00 91.31 105 SER A O 1
ATOM 879 N N . LYS A 1 106 ? 9.371 -12.410 3.956 1.00 94.19 106 LYS A N 1
ATOM 880 C CA . LYS A 1 106 ? 10.483 -11.994 3.106 1.00 94.19 106 LYS A CA 1
ATOM 881 C C . LYS A 1 106 ? 10.335 -10.515 2.793 1.00 94.19 106 LYS A C 1
ATOM 883 O O . LYS A 1 106 ? 9.292 -10.091 2.301 1.00 94.19 106 LYS A O 1
ATOM 888 N N . ILE A 1 107 ? 11.389 -9.762 3.064 1.00 94.62 107 ILE A N 1
ATOM 889 C CA . ILE A 1 107 ? 11.501 -8.360 2.694 1.00 94.62 107 ILE A CA 1
ATOM 890 C C . ILE A 1 107 ? 12.754 -8.153 1.848 1.00 94.62 107 ILE A C 1
ATOM 892 O O . ILE A 1 107 ? 13.726 -8.905 1.958 1.00 94.62 107 ILE A O 1
ATOM 896 N N . TYR A 1 108 ? 12.746 -7.105 1.039 1.00 93.62 108 TYR A N 1
ATOM 897 C CA . TYR A 1 108 ? 13.869 -6.715 0.202 1.00 93.62 108 TYR A CA 1
ATOM 898 C C . TYR A 1 108 ? 14.275 -5.292 0.543 1.00 93.62 108 TYR A C 1
ATOM 900 O O . TYR A 1 108 ? 13.443 -4.385 0.582 1.00 93.62 108 TYR A O 1
ATOM 908 N N . LYS A 1 109 ? 15.563 -5.091 0.809 1.00 90.19 109 LYS A N 1
ATOM 909 C CA . LYS A 1 109 ? 16.107 -3.778 1.150 1.00 90.19 109 LYS A CA 1
ATOM 910 C C . LYS A 1 109 ? 17.541 -3.674 0.663 1.00 90.19 109 LYS A C 1
ATOM 912 O O . LYS A 1 109 ? 18.338 -4.563 0.936 1.00 90.19 109 LYS A O 1
ATOM 917 N N . PHE A 1 110 ? 17.873 -2.597 -0.049 1.00 84.31 110 PHE A N 1
ATOM 918 C CA . PHE A 1 110 ? 19.210 -2.385 -0.626 1.00 84.31 110 PHE A CA 1
ATOM 919 C C . PHE A 1 110 ? 19.718 -3.575 -1.465 1.00 84.31 110 PHE A C 1
ATOM 921 O O . PHE A 1 110 ? 20.888 -3.936 -1.387 1.00 84.31 110 PHE A O 1
ATOM 928 N N . ASN A 1 111 ? 18.835 -4.184 -2.265 1.00 81.00 111 ASN A N 1
ATOM 929 C CA . ASN A 1 111 ? 19.105 -5.393 -3.058 1.00 81.00 111 ASN A CA 1
ATOM 930 C C . ASN A 1 111 ? 19.446 -6.653 -2.236 1.00 81.00 111 ASN A C 1
ATOM 932 O O . ASN A 1 111 ? 19.939 -7.632 -2.793 1.00 81.00 111 ASN A O 1
ATOM 936 N N . GLU A 1 112 ? 19.164 -6.657 -0.933 1.00 88.31 112 GLU A N 1
ATOM 937 C CA . GLU A 1 112 ? 19.305 -7.825 -0.065 1.00 88.31 112 GLU A CA 1
ATOM 938 C C . GLU A 1 112 ? 17.930 -8.382 0.316 1.00 88.31 112 GLU A C 1
ATOM 940 O O . GLU A 1 112 ? 17.040 -7.632 0.723 1.00 88.31 112 GLU A O 1
ATOM 945 N N . GLU A 1 113 ? 17.773 -9.706 0.232 1.00 92.81 113 GLU A N 1
ATOM 946 C CA . GLU A 1 113 ? 16.628 -10.418 0.808 1.00 92.81 113 GLU A CA 1
ATOM 947 C C . GLU A 1 113 ? 16.883 -10.663 2.301 1.00 92.81 113 GLU A C 1
ATOM 949 O O . GLU A 1 113 ? 17.938 -11.169 2.692 1.00 92.81 113 GLU A O 1
ATOM 954 N N . LYS A 1 114 ? 15.907 -10.320 3.144 1.00 93.31 114 LYS A N 1
ATOM 955 C CA . LYS A 1 114 ? 15.930 -10.574 4.590 1.00 93.31 114 LYS A CA 1
ATOM 956 C C . LYS A 1 114 ? 14.617 -11.202 5.025 1.00 93.31 114 LYS A C 1
ATOM 958 O O . LYS A 1 114 ? 13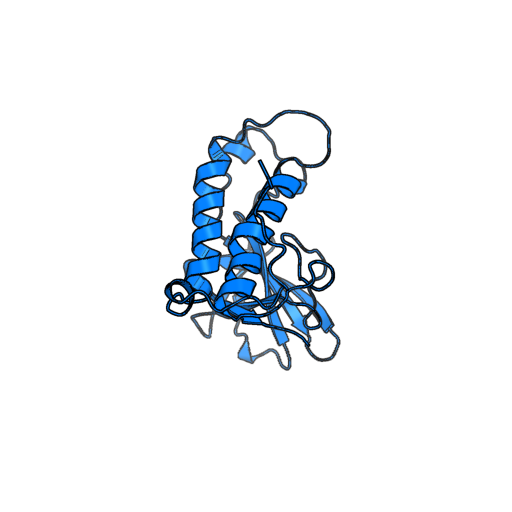.580 -11.015 4.394 1.00 93.31 114 LYS A O 1
ATOM 963 N N . GLN A 1 115 ? 14.665 -11.946 6.124 1.00 93.88 115 GLN A N 1
ATOM 964 C CA . GLN A 1 115 ? 13.467 -12.436 6.793 1.00 93.88 115 GLN A CA 1
ATOM 965 C C . GLN A 1 115 ? 13.223 -11.616 8.050 1.00 93.88 115 GLN A C 1
ATOM 967 O O . GLN A 1 115 ? 14.132 -11.437 8.859 1.00 93.88 115 GLN A O 1
ATOM 972 N N . ILE A 1 116 ? 11.997 -11.125 8.197 1.00 93.19 116 ILE A N 1
ATOM 973 C CA . ILE A 1 116 ? 11.551 -10.371 9.363 1.00 93.19 116 ILE A CA 1
ATOM 974 C C . ILE A 1 116 ? 10.348 -11.072 9.985 1.00 93.19 116 ILE A C 1
ATOM 976 O O . ILE A 1 116 ? 9.455 -11.551 9.285 1.00 93.19 116 ILE A O 1
ATOM 980 N N . ASN A 1 117 ? 10.334 -11.111 11.314 1.00 92.88 117 ASN A N 1
ATOM 981 C CA . ASN A 1 117 ? 9.155 -11.427 12.100 1.00 92.88 117 ASN A CA 1
ATOM 982 C C . ASN A 1 117 ? 8.582 -10.121 12.663 1.00 92.88 117 ASN A C 1
ATOM 984 O O . ASN A 1 117 ? 9.205 -9.480 13.508 1.00 92.88 117 ASN A O 1
ATOM 988 N N . PHE A 1 118 ? 7.403 -9.715 12.195 1.00 87.50 118 PHE A N 1
ATOM 989 C CA . PHE A 1 118 ? 6.812 -8.443 12.621 1.00 87.50 118 PHE A CA 1
ATOM 990 C C . PHE A 1 118 ? 6.306 -8.462 14.070 1.00 87.50 118 PHE A C 1
ATOM 992 O O . PHE A 1 118 ? 6.197 -7.398 14.672 1.00 87.50 118 PHE A O 1
ATOM 999 N N . ASP A 1 119 ? 6.116 -9.644 14.669 1.00 87.50 119 ASP A N 1
ATOM 1000 C CA . ASP A 1 119 ? 5.778 -9.783 16.095 1.00 87.50 119 ASP A CA 1
ATOM 1001 C C . ASP A 1 119 ? 6.889 -9.256 17.027 1.00 87.50 119 ASP A C 1
ATOM 1003 O O . ASP A 1 119 ? 6.640 -8.975 18.201 1.00 87.50 119 ASP A O 1
ATOM 1007 N N . ASP A 1 120 ? 8.120 -9.121 16.520 1.00 88.75 120 ASP A N 1
ATOM 1008 C CA . ASP A 1 120 ? 9.259 -8.596 17.283 1.00 88.75 120 ASP A CA 1
ATOM 1009 C C . ASP A 1 120 ? 9.159 -7.070 17.483 1.00 88.75 120 ASP A C 1
ATOM 1011 O O . ASP A 1 120 ? 9.831 -6.496 18.347 1.00 88.75 120 ASP A O 1
ATOM 1015 N N . TYR A 1 121 ? 8.291 -6.406 16.717 1.00 88.75 121 TYR A N 1
ATOM 1016 C CA . TYR A 1 121 ? 8.058 -4.972 16.778 1.00 88.75 121 TYR A CA 1
ATOM 1017 C C . TYR A 1 121 ? 6.775 -4.678 17.556 1.00 88.75 121 TYR A C 1
ATOM 1019 O O . TYR A 1 121 ? 5.712 -5.238 17.302 1.00 88.75 121 TYR A O 1
ATOM 1027 N N . LYS A 1 122 ? 6.856 -3.753 18.515 1.00 91.50 122 LYS A N 1
ATOM 1028 C CA . LYS A 1 122 ? 5.698 -3.311 19.302 1.00 91.50 122 LYS A CA 1
ATOM 1029 C C . LYS A 1 122 ? 5.191 -1.973 18.794 1.00 91.50 122 LYS A C 1
ATOM 1031 O O . LYS A 1 122 ? 5.998 -1.089 18.527 1.00 91.50 122 LYS A O 1
ATOM 1036 N N . ASN A 1 123 ? 3.869 -1.804 18.783 1.00 94.31 123 ASN A N 1
ATOM 1037 C CA . ASN A 1 123 ? 3.197 -0.550 18.419 1.00 94.31 123 ASN A CA 1
ATOM 1038 C C . ASN A 1 123 ? 3.579 -0.046 17.024 1.00 94.31 123 ASN A C 1
ATOM 1040 O O . ASN A 1 123 ? 3.766 1.154 16.831 1.00 94.31 123 ASN A O 1
ATOM 1044 N N . VAL A 1 124 ? 3.727 -0.961 16.071 1.00 95.62 124 VAL A N 1
ATOM 1045 C CA . VAL A 1 124 ? 4.018 -0.617 14.683 1.00 95.62 124 VAL A CA 1
ATOM 1046 C C . VAL A 1 124 ? 2.877 -1.034 13.775 1.00 95.62 124 VAL A C 1
ATOM 1048 O O . VAL A 1 124 ? 2.176 -2.006 14.052 1.00 95.62 124 VAL A O 1
ATOM 1051 N N . VAL A 1 125 ? 2.745 -0.324 12.665 1.00 96.88 125 VAL A N 1
ATOM 1052 C CA . VAL A 1 125 ? 1.954 -0.746 11.511 1.00 96.88 125 VAL A CA 1
ATOM 1053 C C . VAL A 1 125 ? 2.810 -0.682 10.260 1.00 96.88 125 VAL A C 1
ATOM 1055 O O . VAL A 1 125 ? 3.822 0.020 10.210 1.00 96.88 125 VAL A O 1
ATOM 1058 N N . LEU A 1 126 ? 2.397 -1.429 9.248 1.00 97.44 126 LEU A N 1
ATOM 1059 C CA . LEU A 1 126 ? 2.962 -1.350 7.914 1.00 97.44 126 LEU A CA 1
ATOM 1060 C C . LEU A 1 126 ? 2.017 -0.523 7.055 1.00 97.44 126 LEU A C 1
ATOM 1062 O O . LEU A 1 126 ? 0.850 -0.879 6.933 1.00 97.44 126 LEU A O 1
ATOM 1066 N N . ILE A 1 127 ? 2.506 0.565 6.474 1.00 98.25 127 ILE A N 1
ATOM 1067 C CA . ILE A 1 127 ? 1.727 1.430 5.590 1.00 98.25 127 ILE A CA 1
ATOM 1068 C C . ILE A 1 127 ? 2.199 1.211 4.156 1.00 98.25 127 ILE A C 1
ATOM 1070 O O . ILE A 1 127 ? 3.400 1.240 3.878 1.00 98.25 127 ILE A O 1
ATOM 1074 N N . PHE A 1 128 ? 1.245 0.960 3.263 1.00 98.06 128 PHE A N 1
ATOM 1075 C CA . PHE A 1 128 ? 1.461 0.929 1.822 1.00 98.06 128 PHE A CA 1
ATOM 1076 C C . PHE A 1 128 ? 1.939 2.296 1.345 1.00 98.06 128 PHE A C 1
ATOM 1078 O O . PHE A 1 128 ? 1.329 3.312 1.679 1.00 98.06 128 PHE A O 1
ATOM 1085 N N . ASP A 1 129 ? 2.986 2.301 0.531 1.00 94.88 129 ASP A N 1
ATOM 1086 C CA . ASP A 1 129 ? 3.462 3.514 -0.120 1.00 94.88 129 ASP A CA 1
ATOM 1087 C C . ASP A 1 129 ? 3.164 3.490 -1.627 1.00 94.88 129 ASP A C 1
ATOM 1089 O O . ASP A 1 129 ? 2.382 4.292 -2.142 1.00 94.88 129 ASP A O 1
ATOM 1093 N N . CYS A 1 130 ? 3.732 2.518 -2.342 1.00 94.50 130 CYS A N 1
ATOM 1094 C CA . CYS A 1 130 ? 3.556 2.397 -3.785 1.00 94.50 130 CYS A CA 1
ATOM 1095 C C . CYS A 1 130 ? 3.821 0.976 -4.300 1.00 94.50 130 CYS A C 1
ATOM 1097 O O . CYS A 1 130 ? 4.385 0.131 -3.600 1.00 94.50 130 CYS A O 1
ATOM 1099 N N . PHE A 1 131 ? 3.435 0.708 -5.549 1.00 94.62 131 PHE A N 1
ATOM 1100 C CA . PHE A 1 131 ? 3.910 -0.453 -6.301 1.00 94.62 131 PHE A CA 1
ATOM 1101 C C . PHE A 1 131 ? 5.127 -0.083 -7.149 1.00 94.62 131 PHE A C 1
ATOM 1103 O O . PHE A 1 131 ? 5.123 0.945 -7.825 1.00 94.62 131 PHE A O 1
ATOM 1110 N N . MET A 1 132 ? 6.143 -0.948 -7.151 1.00 88.50 132 MET A N 1
ATOM 1111 C CA . MET A 1 132 ? 7.413 -0.780 -7.870 1.00 88.50 132 MET A CA 1
ATOM 1112 C C . MET A 1 132 ? 8.042 -2.147 -8.200 1.00 88.50 132 MET A C 1
ATOM 1114 O O . MET A 1 132 ? 7.426 -3.192 -7.995 1.00 88.50 132 MET A O 1
ATOM 1118 N N . ASP A 1 133 ? 9.287 -2.155 -8.683 1.00 84.19 133 ASP A N 1
ATOM 1119 C CA . ASP A 1 133 ? 10.094 -3.363 -8.913 1.00 84.19 133 ASP A CA 1
ATOM 1120 C C . ASP A 1 133 ? 11.243 -3.540 -7.894 1.00 84.19 133 ASP A C 1
ATOM 1122 O O . ASP A 1 133 ? 12.018 -4.492 -7.987 1.00 84.19 133 ASP A O 1
ATOM 1126 N N . GLY A 1 134 ? 11.374 -2.622 -6.926 1.00 78.75 134 GLY A N 1
ATOM 1127 C CA . GLY A 1 134 ? 12.413 -2.631 -5.888 1.00 78.75 134 GLY A CA 1
ATOM 1128 C C . GLY A 1 134 ? 13.828 -2.262 -6.361 1.00 78.75 134 GLY A C 1
ATOM 1129 O O . GLY A 1 134 ? 14.753 -2.273 -5.547 1.00 78.75 134 GLY A O 1
ATOM 1130 N N . ILE A 1 135 ? 14.018 -1.937 -7.647 1.00 76.94 135 ILE A N 1
ATOM 1131 C CA . ILE A 1 135 ? 15.336 -1.686 -8.261 1.00 76.94 135 ILE A CA 1
ATOM 1132 C C . ILE A 1 135 ? 15.366 -0.340 -9.000 1.00 76.94 135 ILE A C 1
ATOM 1134 O O . ILE A 1 135 ? 16.355 0.394 -8.921 1.00 76.94 135 ILE A O 1
ATOM 1138 N N . ASN A 1 136 ? 14.311 -0.017 -9.744 1.00 72.00 136 ASN A N 1
ATOM 1139 C CA . ASN A 1 136 ? 14.205 1.148 -10.608 1.00 72.00 136 ASN A CA 1
ATOM 1140 C C . ASN A 1 136 ? 13.160 2.124 -10.048 1.00 72.00 136 ASN A C 1
ATOM 1142 O O . ASN A 1 136 ? 11.970 1.833 -10.010 1.00 72.00 136 ASN A O 1
ATOM 1146 N N . TYR A 1 137 ? 13.607 3.321 -9.673 1.00 70.88 137 TYR A N 1
ATOM 1147 C CA . TYR A 1 137 ? 12.739 4.389 -9.170 1.00 70.88 137 TYR A CA 1
ATOM 1148 C C . TYR A 1 137 ? 12.385 5.349 -10.303 1.00 70.88 137 TYR A C 1
ATOM 1150 O O . TYR A 1 137 ? 13.236 6.147 -10.714 1.00 70.88 137 TYR A O 1
ATOM 1158 N N . LEU A 1 138 ? 11.153 5.256 -10.809 1.00 70.31 138 LEU A N 1
ATOM 1159 C CA . LEU A 1 138 ? 10.663 6.028 -11.958 1.00 70.31 138 LEU A CA 1
ATOM 1160 C C . LEU A 1 138 ? 10.867 7.543 -11.776 1.00 70.31 138 LEU A C 1
ATOM 1162 O O . LEU A 1 138 ? 11.503 8.159 -12.638 1.00 70.31 138 LEU A O 1
ATOM 1166 N N . SER A 1 139 ? 10.535 8.048 -10.584 1.00 65.06 139 SER A N 1
ATOM 1167 C CA . SER A 1 139 ? 10.666 9.441 -10.125 1.00 65.06 139 SER A CA 1
ATOM 1168 C C . SER A 1 139 ? 12.088 10.013 -10.114 1.00 65.06 139 SER A C 1
ATOM 1170 O O . SER A 1 139 ? 12.281 11.229 -10.117 1.00 65.06 139 SER A O 1
ATOM 1172 N N . SER A 1 140 ? 13.125 9.169 -10.172 1.00 63.72 140 SER A N 1
ATOM 1173 C CA . SER A 1 140 ? 14.535 9.602 -10.092 1.00 63.72 140 SER A CA 1
ATOM 1174 C C . SER A 1 140 ? 15.272 9.659 -11.435 1.00 63.72 140 SER A C 1
ATOM 1176 O O . SER A 1 140 ? 16.477 9.915 -11.477 1.00 63.72 140 SER A O 1
ATOM 1178 N N . GLY A 1 141 ? 14.565 9.438 -12.548 1.00 63.53 141 GLY A N 1
ATOM 1179 C CA . GLY A 1 141 ? 15.161 9.469 -13.881 1.00 63.53 141 GLY A CA 1
ATOM 1180 C C . GLY A 1 141 ? 15.951 8.198 -14.194 1.00 63.53 141 GLY A C 1
ATOM 1181 O O . GLY A 1 141 ? 17.177 8.143 -14.117 1.00 63.53 141 GLY A O 1
ATOM 1182 N N . ILE A 1 142 ? 15.245 7.156 -14.624 1.00 73.50 142 ILE A N 1
ATOM 1183 C CA . ILE A 1 142 ? 15.862 5.891 -15.047 1.00 73.50 142 ILE A CA 1
ATOM 1184 C C . ILE A 1 142 ? 16.307 5.930 -16.515 1.00 73.50 142 ILE A C 1
ATOM 1186 O O . ILE A 1 142 ? 15.776 6.696 -17.320 1.00 73.50 142 ILE A O 1
ATOM 1190 N N . SER A 1 143 ? 17.271 5.094 -16.916 1.00 73.88 143 SER A N 1
ATOM 1191 C CA . SER A 1 143 ? 17.653 4.970 -18.333 1.00 73.88 143 SER A CA 1
ATOM 1192 C C . SER A 1 143 ? 16.526 4.339 -19.163 1.00 73.88 143 SER A C 1
ATOM 1194 O O . SER A 1 143 ? 15.645 3.676 -18.623 1.00 73.88 143 SER A O 1
ATOM 1196 N N . VAL A 1 144 ? 16.531 4.538 -20.488 1.00 74.06 144 VAL A N 1
ATOM 1197 C CA . VAL A 1 144 ? 15.517 3.938 -21.384 1.00 74.06 144 VAL A CA 1
ATOM 1198 C C . VAL A 1 144 ? 15.515 2.411 -21.284 1.00 74.06 144 VAL A C 1
ATOM 1200 O O . VAL A 1 144 ? 14.452 1.801 -21.259 1.00 74.06 144 VAL A O 1
ATOM 1203 N N . ASP A 1 145 ? 16.688 1.787 -21.182 1.00 76.50 145 ASP A N 1
ATOM 1204 C CA . ASP A 1 145 ? 16.776 0.328 -21.092 1.00 76.50 145 ASP A CA 1
ATOM 1205 C C . ASP A 1 145 ? 16.319 -0.204 -19.736 1.00 76.50 145 ASP A C 1
ATOM 1207 O O . ASP A 1 145 ? 15.671 -1.244 -19.686 1.00 76.50 145 ASP A O 1
ATOM 1211 N N . LYS A 1 146 ? 16.569 0.532 -18.645 1.00 76.62 146 LYS A N 1
ATOM 1212 C CA . LYS A 1 146 ? 15.998 0.203 -17.332 1.00 76.62 146 LYS A CA 1
ATOM 1213 C C . LYS A 1 146 ? 14.481 0.386 -17.316 1.00 76.62 146 LYS A C 1
ATOM 1215 O O . LYS A 1 146 ? 13.786 -0.474 -16.794 1.00 76.62 146 LYS A O 1
ATOM 1220 N N . ALA A 1 147 ? 13.965 1.429 -17.970 1.00 76.81 147 ALA A N 1
ATOM 1221 C CA . ALA A 1 147 ? 12.529 1.701 -18.054 1.00 76.81 147 ALA A CA 1
ATOM 1222 C C . ALA A 1 147 ? 11.729 0.564 -18.690 1.00 76.81 147 ALA A C 1
ATOM 1224 O O . ALA A 1 147 ? 10.626 0.279 -18.239 1.00 76.81 147 ALA A O 1
ATOM 1225 N N . LYS A 1 148 ? 12.294 -0.135 -19.680 1.00 77.56 148 LYS A N 1
ATOM 1226 C CA . LYS A 1 148 ? 11.646 -1.294 -20.318 1.00 77.56 148 LYS A CA 1
ATOM 1227 C C . LYS A 1 148 ? 11.473 -2.499 -19.387 1.00 77.56 148 LYS A C 1
ATOM 1229 O O . LYS A 1 148 ? 10.676 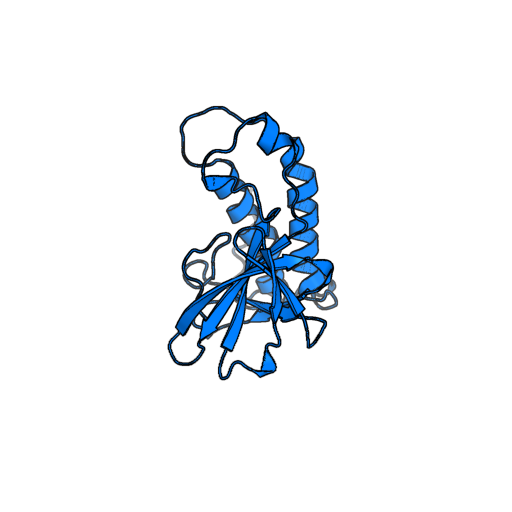-3.374 -19.701 1.00 77.56 148 LYS A O 1
ATOM 1234 N N . ASN A 1 149 ? 12.229 -2.557 -18.291 1.00 79.69 149 ASN A N 1
ATOM 1235 C CA . ASN A 1 149 ? 12.247 -3.692 -17.365 1.00 79.69 149 ASN A CA 1
ATOM 1236 C C . ASN A 1 149 ? 11.461 -3.428 -16.075 1.00 79.69 149 ASN A C 1
ATOM 1238 O O . ASN A 1 149 ? 11.401 -4.310 -15.217 1.00 79.69 149 ASN A O 1
ATOM 1242 N N . VAL A 1 150 ? 10.880 -2.234 -15.933 1.00 83.31 150 VAL A N 1
ATOM 1243 C CA . VAL A 1 150 ? 10.064 -1.896 -14.769 1.00 83.31 150 VAL A CA 1
ATOM 1244 C C . VAL A 1 150 ? 8.816 -2.763 -14.753 1.00 83.31 150 VAL A C 1
ATOM 1246 O O . VAL A 1 150 ? 8.128 -2.933 -15.761 1.00 83.31 150 VAL A O 1
ATOM 1249 N N . ASN A 1 151 ? 8.538 -3.302 -13.579 1.00 87.12 151 ASN A N 1
ATOM 1250 C CA . ASN A 1 151 ? 7.314 -4.003 -13.244 1.00 87.12 151 ASN A CA 1
ATOM 1251 C C . ASN A 1 151 ? 6.788 -3.460 -11.907 1.00 87.12 151 ASN A C 1
ATOM 1253 O O . ASN A 1 151 ? 7.388 -2.579 -11.296 1.00 87.12 151 ASN A O 1
ATOM 1257 N N . PHE A 1 152 ? 5.642 -3.973 -11.480 1.00 92.38 152 PHE A N 1
ATOM 1258 C CA . PHE A 1 152 ? 4.941 -3.511 -10.283 1.00 92.38 152 PHE A CA 1
ATOM 1259 C C . PHE A 1 152 ? 4.685 -4.675 -9.321 1.00 92.38 152 PHE A C 1
ATOM 1261 O O . PHE A 1 152 ? 3.653 -4.723 -8.655 1.00 92.38 152 PHE A O 1
ATOM 1268 N N . ASP A 1 153 ? 5.579 -5.671 -9.310 1.00 94.44 153 ASP A N 1
ATOM 1269 C CA . ASP A 1 153 ? 5.419 -6.896 -8.515 1.00 94.44 153 ASP A CA 1
ATOM 1270 C C . ASP A 1 153 ? 5.909 -6.745 -7.063 1.00 94.44 153 ASP A C 1
ATOM 1272 O O . ASP A 1 153 ? 5.704 -7.623 -6.219 1.00 94.44 153 ASP A O 1
ATOM 1276 N N . MET A 1 154 ? 6.503 -5.604 -6.731 1.00 95.25 154 MET A N 1
ATOM 1277 C CA . MET A 1 154 ? 6.878 -5.257 -5.370 1.00 95.25 154 MET A CA 1
ATOM 1278 C C . MET A 1 154 ? 5.965 -4.158 -4.838 1.00 95.25 154 MET A C 1
ATOM 1280 O O . MET A 1 154 ? 5.556 -3.253 -5.561 1.00 95.25 154 MET A O 1
ATOM 1284 N N . VAL A 1 155 ? 5.674 -4.220 -3.547 1.00 95.75 155 VAL A N 1
ATOM 1285 C CA . VAL A 1 155 ? 5.073 -3.131 -2.784 1.00 95.75 155 VAL A CA 1
ATOM 1286 C C . VAL A 1 155 ? 6.150 -2.500 -1.913 1.00 95.75 155 VAL A C 1
ATOM 1288 O O . VAL A 1 155 ? 6.841 -3.208 -1.179 1.00 95.75 155 VAL A O 1
ATOM 1291 N N . HIS A 1 156 ? 6.296 -1.181 -1.998 1.00 95.69 156 HIS A N 1
ATOM 1292 C CA . HIS A 1 156 ? 7.065 -0.403 -1.040 1.00 95.69 156 HIS A CA 1
ATOM 1293 C C . HIS A 1 156 ? 6.220 -0.184 0.218 1.00 95.69 156 HIS A C 1
ATOM 1295 O O . HIS A 1 156 ? 5.054 0.213 0.142 1.00 95.69 156 HIS A O 1
ATOM 1301 N N . VAL A 1 157 ? 6.794 -0.503 1.373 1.00 96.06 157 VAL A N 1
ATOM 1302 C CA . VAL A 1 157 ? 6.106 -0.520 2.661 1.00 96.06 157 VAL A CA 1
ATOM 1303 C C . VAL A 1 157 ? 6.918 0.275 3.670 1.00 96.06 157 VAL A C 1
ATOM 1305 O O . VAL A 1 157 ? 8.119 0.051 3.826 1.00 96.06 157 VAL A O 1
ATOM 1308 N N . SER A 1 158 ? 6.243 1.158 4.400 1.00 97.06 158 SER A N 1
ATOM 1309 C CA . SER A 1 158 ? 6.819 1.878 5.533 1.00 97.06 158 SER A CA 1
ATOM 1310 C C . SER A 1 158 ? 6.393 1.242 6.853 1.00 97.06 158 SER A C 1
ATOM 1312 O O . SER A 1 158 ? 5.206 1.065 7.116 1.00 97.06 158 SER A O 1
ATOM 1314 N N . LEU A 1 159 ? 7.360 0.923 7.708 1.00 96.25 159 LEU A N 1
ATOM 1315 C CA . LEU A 1 159 ? 7.150 0.511 9.091 1.00 96.25 159 LEU A CA 1
ATOM 1316 C C . LEU A 1 159 ? 7.027 1.763 9.963 1.00 96.25 159 LEU A C 1
ATOM 1318 O O . LEU A 1 159 ? 8.008 2.487 10.141 1.00 96.25 159 LEU A O 1
ATOM 1322 N N . VAL A 1 160 ? 5.846 2.015 10.519 1.00 97.56 160 VAL A N 1
ATOM 1323 C CA . VAL A 1 160 ? 5.532 3.250 11.251 1.00 97.56 160 VAL A CA 1
ATOM 1324 C C . VAL A 1 160 ? 5.232 2.944 12.714 1.00 97.56 160 VAL A C 1
ATOM 1326 O O . VAL A 1 160 ? 4.416 2.077 13.012 1.00 97.56 160 VAL A O 1
ATOM 1329 N N . ASP A 1 161 ? 5.889 3.658 13.631 1.00 96.56 161 ASP A N 1
ATOM 1330 C CA . ASP A 1 161 ? 5.565 3.661 15.064 1.00 96.56 161 ASP A CA 1
ATOM 1331 C C . ASP A 1 161 ? 4.261 4.435 15.279 1.00 96.56 161 ASP A C 1
ATOM 1333 O O . ASP A 1 161 ? 4.198 5.629 14.989 1.00 96.56 161 ASP A O 1
ATOM 1337 N N . ILE A 1 162 ? 3.236 3.762 15.799 1.00 95.69 162 ILE A N 1
ATOM 1338 C CA . ILE A 1 162 ? 1.890 4.320 15.984 1.00 95.69 162 ILE A CA 1
ATOM 1339 C C . ILE A 1 162 ? 1.895 5.444 17.029 1.00 95.69 162 ILE A C 1
ATOM 1341 O O . ILE A 1 162 ? 1.157 6.413 16.903 1.00 95.69 162 ILE A O 1
ATOM 1345 N N . ILE A 1 163 ? 2.715 5.326 18.080 1.00 95.31 163 ILE A N 1
ATOM 1346 C CA . ILE A 1 163 ? 2.704 6.266 19.212 1.00 95.31 163 ILE A CA 1
ATOM 1347 C C . ILE A 1 163 ? 3.400 7.568 18.825 1.00 95.31 163 ILE A C 1
ATOM 1349 O O . ILE A 1 163 ? 2.976 8.650 19.225 1.00 95.31 163 ILE A O 1
ATOM 1353 N N . LYS A 1 164 ? 4.507 7.459 18.089 1.00 95.38 164 LYS A N 1
ATOM 1354 C CA . LYS A 1 164 ? 5.310 8.611 17.660 1.00 95.38 164 LYS A CA 1
ATOM 1355 C C . LYS A 1 164 ? 4.892 9.163 16.303 1.00 95.38 164 LYS A C 1
ATOM 1357 O O . LYS A 1 164 ? 5.441 10.191 15.916 1.00 95.38 164 LYS A O 1
ATOM 1362 N N . ASP A 1 165 ? 4.008 8.457 15.600 1.00 95.69 165 ASP A N 1
ATOM 1363 C CA . ASP A 1 165 ? 3.633 8.695 14.205 1.00 95.69 165 ASP A CA 1
ATOM 1364 C C . ASP A 1 165 ? 4.867 8.946 13.326 1.00 95.69 165 ASP A C 1
ATOM 1366 O O . ASP A 1 165 ? 5.046 9.996 12.707 1.00 95.69 165 ASP A O 1
ATOM 1370 N N . LYS A 1 166 ? 5.811 8.000 13.392 1.00 95.62 166 LYS A N 1
ATOM 1371 C CA . LYS A 1 166 ? 7.133 8.143 12.781 1.00 95.62 166 LYS A CA 1
ATOM 1372 C C . LYS A 1 166 ? 7.526 6.889 12.020 1.00 95.62 166 LYS A C 1
ATOM 1374 O O . LYS A 1 166 ? 7.539 5.796 12.586 1.00 95.62 166 LYS A O 1
ATOM 1379 N N . VAL A 1 167 ? 7.965 7.077 10.778 1.00 96.44 167 VAL A N 1
ATOM 1380 C CA . VAL A 1 167 ? 8.607 6.027 9.983 1.00 96.44 167 VAL A CA 1
ATOM 1381 C C . VAL A 1 167 ? 9.892 5.567 10.679 1.00 96.44 167 VAL A C 1
ATOM 1383 O O . VAL A 1 167 ? 10.816 6.352 10.921 1.00 96.44 167 VAL A O 1
ATOM 1386 N N . LEU A 1 168 ? 9.931 4.287 11.036 1.00 94.75 168 LEU A N 1
ATOM 1387 C CA . LEU A 1 168 ? 11.089 3.618 11.622 1.00 94.75 168 LEU A CA 1
ATOM 1388 C C . LEU A 1 168 ? 11.972 3.000 10.546 1.00 94.75 168 LEU A C 1
ATOM 1390 O O . LEU A 1 168 ? 13.196 3.038 10.664 1.00 94.75 168 LEU A O 1
ATOM 1394 N N . ASP A 1 169 ? 11.343 2.414 9.529 1.00 93.94 169 ASP A N 1
ATOM 1395 C CA . ASP A 1 169 ? 12.041 1.804 8.410 1.00 93.94 169 ASP A CA 1
ATOM 1396 C C . ASP A 1 169 ? 11.161 1.716 7.157 1.00 93.94 169 ASP A C 1
ATOM 1398 O O . ASP A 1 169 ? 9.944 1.873 7.238 1.00 93.94 169 ASP A O 1
ATOM 1402 N N . ASN A 1 170 ? 11.771 1.421 6.013 1.00 94.00 170 ASN A N 1
ATOM 1403 C CA . ASN A 1 170 ? 11.083 1.058 4.782 1.00 94.00 170 ASN A CA 1
ATOM 1404 C C . ASN A 1 170 ? 11.766 -0.121 4.078 1.00 94.00 170 ASN A C 1
ATOM 1406 O O . ASN A 1 170 ? 12.955 -0.403 4.270 1.00 94.00 170 ASN A O 1
ATOM 1410 N N . PHE A 1 171 ? 10.978 -0.866 3.315 1.00 94.81 171 PHE A N 1
ATOM 1411 C CA . PHE A 1 171 ? 11.424 -2.047 2.584 1.00 94.81 171 PHE A CA 1
ATOM 1412 C C . PHE A 1 171 ? 10.388 -2.441 1.534 1.00 94.81 171 PHE A C 1
ATOM 1414 O O . PHE A 1 171 ? 9.270 -1.929 1.503 1.00 94.81 171 PHE A O 1
ATOM 1421 N N . PHE A 1 172 ? 10.758 -3.392 0.685 1.00 95.50 172 PHE A N 1
ATOM 1422 C CA . PHE A 1 172 ? 9.867 -3.960 -0.311 1.00 95.50 172 PHE A CA 1
ATOM 1423 C C . PHE A 1 172 ? 9.389 -5.349 0.098 1.00 95.50 172 PHE A C 1
ATOM 1425 O O . PHE A 1 172 ? 10.140 -6.135 0.676 1.00 95.50 172 PHE A O 1
ATOM 1432 N N . MET A 1 173 ? 8.154 -5.676 -0.257 1.00 95.88 173 MET A N 1
ATOM 1433 C CA . MET A 1 173 ? 7.592 -7.024 -0.168 1.00 95.88 173 MET A CA 1
ATOM 1434 C C . MET A 1 173 ? 6.997 -7.402 -1.519 1.00 95.88 173 MET A C 1
ATOM 1436 O O . MET A 1 173 ? 6.603 -6.527 -2.283 1.00 95.88 173 MET A O 1
ATOM 1440 N N . HIS A 1 174 ? 6.919 -8.691 -1.838 1.00 96.19 174 HIS A N 1
ATOM 1441 C CA . HIS A 1 174 ? 6.207 -9.108 -3.042 1.00 96.19 174 HIS A CA 1
ATOM 1442 C C . HIS A 1 174 ? 4.698 -8.912 -2.835 1.00 96.19 174 HIS A C 1
ATOM 1444 O O . HIS A 1 174 ? 4.173 -9.311 -1.793 1.00 96.19 174 HIS A O 1
ATOM 1450 N N . TYR A 1 175 ? 3.986 -8.335 -3.810 1.00 96.94 175 TYR A N 1
ATOM 1451 C CA . TYR A 1 175 ? 2.567 -7.972 -3.633 1.00 96.94 175 TYR A CA 1
ATOM 1452 C C . TYR A 1 175 ? 1.681 -9.167 -3.243 1.00 96.94 175 TYR A C 1
ATOM 1454 O O . TYR A 1 175 ? 0.706 -9.024 -2.514 1.00 96.94 175 TYR A O 1
ATOM 1462 N N . GLN A 1 176 ? 2.026 -10.374 -3.703 1.00 96.62 176 GLN A N 1
ATOM 1463 C CA . GLN A 1 176 ? 1.246 -11.579 -3.401 1.00 96.62 176 GLN A CA 1
ATOM 1464 C C . GLN A 1 176 ? 1.371 -12.037 -1.946 1.00 96.62 176 GLN A C 1
ATOM 1466 O O . GLN A 1 176 ? 0.499 -12.773 -1.486 1.00 96.62 176 GLN A O 1
ATOM 1471 N N . ASP A 1 177 ? 2.416 -11.620 -1.230 1.00 96.69 177 ASP A N 1
ATOM 1472 C CA . ASP A 1 177 ? 2.663 -11.989 0.168 1.00 96.69 177 ASP A CA 1
ATOM 1473 C C . ASP A 1 177 ? 2.013 -11.007 1.165 1.00 96.69 177 ASP A C 1
ATOM 1475 O O . ASP A 1 177 ? 2.199 -11.150 2.376 1.00 96.69 177 ASP A O 1
ATOM 1479 N N . VAL A 1 178 ? 1.238 -10.033 0.676 1.00 97.44 178 VAL A N 1
ATOM 1480 C CA . VAL A 1 178 ? 0.629 -8.960 1.470 1.00 97.44 178 VAL A CA 1
ATOM 1481 C C . VAL A 1 178 ? -0.875 -8.893 1.195 1.00 97.44 178 VAL A C 1
ATOM 1483 O O . VAL A 1 178 ? -1.314 -9.059 0.057 1.00 97.44 178 VAL A O 1
ATOM 1486 N N . ASP A 1 179 ? -1.655 -8.695 2.250 1.00 98.00 179 ASP A N 1
ATOM 1487 C CA . ASP A 1 179 ? -3.046 -8.248 2.195 1.00 98.00 179 ASP A CA 1
ATOM 1488 C C . ASP A 1 179 ? -3.120 -6.775 2.598 1.00 98.00 179 ASP A C 1
ATOM 1490 O O . ASP A 1 179 ? -2.251 -6.257 3.300 1.00 98.00 179 ASP A O 1
ATOM 1494 N N . TYR A 1 180 ? -4.163 -6.090 2.159 1.00 98.38 180 TYR A N 1
ATOM 1495 C CA . TYR A 1 180 ? -4.317 -4.651 2.313 1.00 98.38 180 TYR A CA 1
ATOM 1496 C C . TYR A 1 180 ? -5.651 -4.318 2.964 1.00 98.38 180 TYR A C 1
ATOM 1498 O O . TYR A 1 180 ? -6.669 -4.946 2.664 1.00 98.38 180 TYR A O 1
ATOM 1506 N N . GLN A 1 181 ? -5.643 -3.303 3.822 1.00 98.31 181 GLN A N 1
ATOM 1507 C CA . GLN A 1 181 ? -6.846 -2.760 4.440 1.00 98.31 181 GLN A CA 1
ATOM 1508 C C . GLN A 1 181 ? -6.803 -1.241 4.410 1.00 98.31 181 GLN A C 1
ATOM 1510 O O . GLN A 1 181 ? -5.804 -0.635 4.795 1.00 98.31 181 GLN A O 1
ATOM 1515 N N . PHE A 1 182 ? -7.899 -0.622 3.999 1.00 97.88 182 PHE A N 1
ATOM 1516 C CA . PHE A 1 182 ? -8.057 0.813 4.128 1.00 97.88 182 PHE A CA 1
ATOM 1517 C C . PHE A 1 182 ? -8.375 1.189 5.579 1.00 97.88 182 PHE A C 1
ATOM 1519 O O . PHE A 1 182 ? -9.247 0.595 6.217 1.00 97.88 182 PHE A O 1
ATOM 1526 N N . VAL A 1 183 ? -7.676 2.199 6.091 1.00 96.81 183 VAL A N 1
ATOM 1527 C CA . VAL A 1 183 ? -7.872 2.749 7.430 1.00 96.81 183 VAL A CA 1
ATOM 1528 C C . VAL A 1 183 ? -8.363 4.180 7.308 1.00 96.81 183 VAL A C 1
ATOM 1530 O O . VAL A 1 183 ? -7.658 5.070 6.825 1.00 96.81 183 VAL A O 1
ATOM 1533 N N . ALA A 1 184 ? -9.599 4.377 7.763 1.00 92.06 184 AL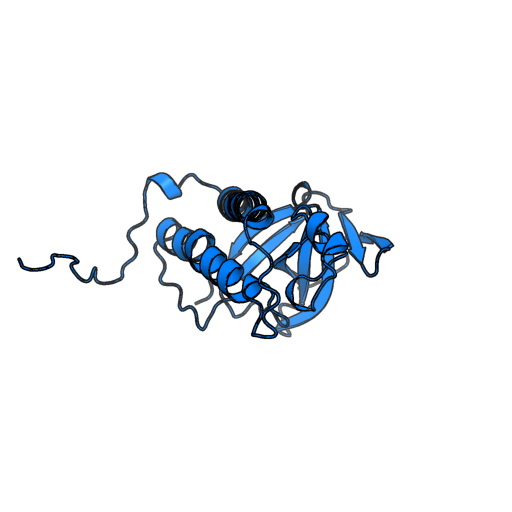A A N 1
ATOM 1534 C CA . ALA A 1 184 ? -10.189 5.691 7.932 1.00 92.06 184 ALA A CA 1
ATOM 1535 C C . ALA A 1 184 ? -9.683 6.348 9.219 1.00 92.06 184 ALA A C 1
ATOM 1537 O O . ALA A 1 184 ? -9.550 5.679 10.244 1.00 92.06 184 ALA A O 1
ATOM 1538 N N . VAL A 1 185 ? -9.429 7.652 9.150 1.00 84.94 185 VAL A N 1
ATOM 1539 C CA . VAL A 1 185 ? -9.128 8.500 10.307 1.00 84.94 185 VAL A CA 1
ATOM 1540 C C . VAL A 1 185 ? -10.230 9.548 10.446 1.00 84.94 185 VAL A C 1
ATOM 1542 O O . VAL A 1 185 ? -10.813 9.956 9.438 1.00 84.94 185 VAL A O 1
ATOM 1545 N N . ASP A 1 186 ? -10.539 9.924 11.685 1.00 64.12 186 ASP A N 1
ATOM 1546 C CA . ASP A 1 186 ? -11.578 10.909 12.023 1.00 64.12 186 ASP A CA 1
ATOM 1547 C C . ASP A 1 186 ? -11.075 12.360 11.926 1.00 64.12 186 ASP A C 1
ATOM 1549 O O . ASP A 1 186 ? -9.903 12.616 12.294 1.00 64.12 186 ASP A O 1
#

Radius of gyration: 17.72 Å; chains: 1; bounding box: 49×38×44 Å

Foldseek 3Di:
DPPPPPPPPLQQAADPVLQPDALLNLVVVLQVVCQVCLVVPPPPPDPDQQPCLVVSQVSCCVSRVVSVCNNVRHDADPVQAQTAQRPQDFPQGWFKWKDFQDQFFWWADPNDTDTDRCVVDPQKTKTWHYFWPQPDDSRVDDDPVVSVVIHRQKTKIFIARNVVRGGPDITIGGSVRIDMDTDDHD

Secondary structure (DSSP, 8-state):
---------S--PPPTTGGGS-HHHHHHHHHHHHHHHGGGS-----SSS-HHHHHHHHHHIIIIIHHHHHHHT----TTSB--TT-SS--TTSBEEEEEESSSEEEEEETTEEEEEEGGGSSSEEEEEEEEE-SS--GGGT--HHHHTT----EEEEEEEETTTTEEEEEEEEEGGGEEEEEE---